Protein AF-A0A382DQ35-F1 (afdb_monomer_lite)

Organism: NCBI:txid408172

Structure (mmCIF, N/CA/C/O backbone):
data_AF-A0A382DQ35-F1
#
_entry.id   AF-A0A382DQ35-F1
#
loop_
_atom_site.group_PDB
_atom_site.id
_atom_site.type_symbol
_atom_site.label_atom_id
_atom_site.label_alt_id
_atom_site.label_comp_id
_atom_site.label_asym_id
_atom_site.label_entity_id
_atom_site.label_seq_id
_atom_site.pdbx_PDB_ins_code
_atom_site.Cartn_x
_atom_site.Cartn_y
_atom_site.Cartn_z
_atom_site.occupancy
_atom_site.B_iso_or_equiv
_atom_site.auth_seq_id
_atom_site.auth_comp_id
_atom_site.auth_asym_id
_atom_site.auth_atom_id
_atom_site.pdbx_PDB_model_num
ATOM 1 N N . THR A 1 1 ? 40.830 -13.821 -27.253 1.00 66.62 1 THR A N 1
ATOM 2 C CA . THR A 1 1 ? 40.750 -12.822 -26.167 1.00 66.62 1 THR A CA 1
ATOM 3 C C . THR A 1 1 ? 40.996 -11.424 -26.699 1.00 66.62 1 THR A C 1
ATOM 5 O O . THR A 1 1 ? 40.207 -10.551 -26.379 1.00 66.62 1 THR A O 1
ATOM 8 N N . ASP A 1 2 ? 41.964 -11.232 -27.597 1.00 74.88 2 ASP A N 1
ATOM 9 C CA . ASP A 1 2 ? 42.319 -9.904 -28.132 1.00 74.88 2 ASP A CA 1
ATOM 10 C C . ASP A 1 2 ? 41.212 -9.267 -28.991 1.00 74.88 2 ASP A C 1
ATOM 12 O O . ASP A 1 2 ? 40.896 -8.098 -28.813 1.00 74.88 2 ASP A O 1
ATOM 16 N N . GLY A 1 3 ? 40.510 -10.057 -29.814 1.00 88.06 3 GLY A N 1
ATOM 17 C CA . GLY A 1 3 ? 39.388 -9.545 -30.616 1.00 88.06 3 GLY A CA 1
ATOM 18 C C . GLY A 1 3 ? 38.162 -9.094 -29.805 1.00 88.06 3 GLY A C 1
ATOM 19 O O . GLY A 1 3 ? 37.380 -8.282 -30.285 1.00 88.06 3 GLY A O 1
ATOM 20 N N . PHE A 1 4 ? 37.982 -9.581 -28.567 1.00 91.50 4 PHE A N 1
ATOM 21 C CA . PHE A 1 4 ? 36.925 -9.061 -27.688 1.00 91.50 4 PHE A CA 1
ATOM 22 C C . PHE A 1 4 ? 37.310 -7.700 -27.107 1.00 91.50 4 PHE A C 1
ATOM 24 O O . PHE A 1 4 ? 36.457 -6.822 -27.046 1.00 91.50 4 PHE A O 1
ATOM 31 N N . LEU A 1 5 ? 38.573 -7.525 -26.701 1.00 94.12 5 LEU A N 1
ATOM 32 C CA . LEU A 1 5 ? 39.075 -6.246 -26.192 1.00 94.12 5 LEU A CA 1
ATOM 33 C C . LEU A 1 5 ? 39.004 -5.167 -27.276 1.00 94.12 5 LEU A C 1
ATOM 35 O O . LEU A 1 5 ? 38.422 -4.116 -27.038 1.00 94.12 5 LEU A O 1
ATOM 39 N N . GLU A 1 6 ? 39.477 -5.476 -28.486 1.00 94.44 6 GLU A N 1
ATOM 40 C CA . GLU A 1 6 ? 39.400 -4.563 -29.632 1.00 94.44 6 GLU A CA 1
ATOM 41 C C . GLU A 1 6 ? 37.950 -4.153 -29.939 1.00 94.44 6 GLU A C 1
ATOM 43 O O . GLU A 1 6 ? 37.663 -2.966 -30.090 1.00 94.44 6 GLU A O 1
ATOM 48 N N . TYR A 1 7 ? 37.007 -5.105 -29.949 1.00 95.56 7 TYR A N 1
ATOM 49 C CA . TYR A 1 7 ? 35.582 -4.801 -30.111 1.00 95.56 7 TYR A CA 1
ATOM 50 C C . TYR A 1 7 ? 35.031 -3.954 -28.956 1.00 95.56 7 TYR A C 1
ATOM 52 O O . TYR A 1 7 ? 34.346 -2.961 -29.194 1.00 95.56 7 TYR A O 1
ATOM 60 N N . ALA A 1 8 ? 35.316 -4.323 -27.705 1.00 93.50 8 ALA A N 1
ATOM 61 C CA . ALA A 1 8 ? 34.806 -3.631 -26.524 1.00 93.50 8 ALA A CA 1
ATOM 62 C C . ALA A 1 8 ? 35.294 -2.177 -26.437 1.00 93.50 8 ALA A C 1
ATOM 64 O O . ALA A 1 8 ? 34.550 -1.329 -25.952 1.00 93.50 8 ALA A O 1
ATOM 65 N N . GLU A 1 9 ? 36.497 -1.883 -26.935 1.00 94.75 9 GLU A N 1
ATOM 66 C CA . GLU A 1 9 ? 37.088 -0.540 -26.964 1.00 94.75 9 GLU A CA 1
ATOM 67 C C . GLU A 1 9 ? 36.676 0.291 -28.195 1.00 94.75 9 GLU A C 1
ATOM 69 O O . GLU A 1 9 ? 36.866 1.507 -28.200 1.00 94.75 9 GLU A O 1
ATOM 74 N N . SER A 1 10 ? 36.074 -0.330 -29.218 1.00 93.75 10 SER A N 1
ATOM 75 C CA . SER A 1 10 ? 35.668 0.327 -30.469 1.00 93.75 10 SER A CA 1
ATOM 76 C C . SER A 1 10 ? 34.159 0.201 -30.738 1.00 93.75 10 SER A C 1
ATOM 78 O O . SER A 1 10 ? 33.344 0.877 -30.101 1.00 93.75 10 SER A O 1
ATOM 80 N N . ASP A 1 11 ? 33.764 -0.663 -31.673 1.00 95.44 11 ASP A N 1
ATOM 81 C CA . ASP A 1 11 ? 32.390 -0.833 -32.149 1.00 95.44 11 ASP A CA 1
ATOM 82 C C . ASP A 1 11 ? 31.426 -1.214 -31.021 1.00 95.44 11 ASP A C 1
ATOM 84 O O . ASP A 1 11 ? 30.292 -0.729 -30.970 1.00 95.44 11 ASP A O 1
ATOM 88 N N . GLY A 1 12 ? 31.885 -2.034 -30.075 1.00 96.50 12 GLY A N 1
ATOM 89 C CA . GLY A 1 12 ? 31.137 -2.427 -28.889 1.00 96.50 12 GLY A CA 1
ATOM 90 C C . GLY A 1 12 ? 30.847 -1.250 -27.961 1.00 96.50 12 GLY A C 1
ATOM 91 O O . GLY A 1 12 ? 29.702 -1.085 -27.532 1.00 96.50 12 GLY A O 1
ATOM 92 N N . ALA A 1 13 ? 31.831 -0.383 -27.701 1.00 95.75 13 ALA A N 1
ATOM 93 C CA . ALA A 1 13 ? 31.631 0.832 -26.906 1.00 95.75 13 ALA A CA 1
ATOM 94 C C . ALA A 1 13 ? 30.660 1.810 -27.587 1.00 95.75 13 ALA A C 1
ATOM 96 O O . ALA A 1 13 ? 29.771 2.367 -26.928 1.00 95.75 13 ALA A O 1
ATOM 97 N N . ALA A 1 14 ? 30.783 1.989 -28.906 1.00 96.31 14 ALA A N 1
ATOM 98 C CA . ALA A 1 14 ? 29.897 2.847 -29.689 1.00 96.31 14 ALA A CA 1
ATOM 99 C C . ALA A 1 14 ? 28.458 2.303 -29.731 1.00 96.31 14 ALA A C 1
ATOM 101 O O . ALA A 1 14 ? 27.493 3.059 -29.589 1.00 96.31 14 ALA A O 1
ATOM 102 N N . LEU A 1 15 ? 28.290 0.986 -29.895 1.00 95.94 15 LEU A N 1
ATOM 103 C CA . LEU A 1 15 ? 26.986 0.330 -29.831 1.00 95.94 15 LEU A CA 1
ATOM 104 C C . LEU A 1 15 ? 26.361 0.466 -28.439 1.00 95.94 15 LEU A C 1
ATOM 106 O O . LEU A 1 15 ? 25.214 0.894 -28.340 1.00 95.94 15 LEU A O 1
ATOM 110 N N . ASN A 1 16 ? 27.111 0.175 -27.373 1.00 94.38 16 ASN A N 1
ATOM 111 C CA . ASN A 1 16 ? 26.622 0.310 -26.002 1.00 94.38 16 ASN A CA 1
ATOM 112 C C . ASN A 1 16 ? 26.185 1.750 -25.695 1.00 94.38 16 ASN A C 1
ATOM 114 O O . ASN A 1 16 ? 25.093 1.962 -25.176 1.00 94.38 16 ASN A O 1
ATOM 118 N N . SER A 1 17 ? 26.986 2.746 -26.083 1.00 93.69 17 SER A N 1
ATOM 119 C CA . SER A 1 17 ? 26.648 4.163 -25.890 1.00 93.69 17 SER A CA 1
ATOM 120 C C . SER A 1 17 ? 25.344 4.540 -26.597 1.00 93.69 17 SER A C 1
ATOM 122 O O . SER A 1 17 ? 24.476 5.170 -25.993 1.00 93.69 17 SER A O 1
ATOM 124 N N . ARG A 1 18 ? 25.157 4.093 -27.848 1.00 94.06 18 ARG A N 1
ATOM 125 C CA . ARG A 1 18 ? 23.908 4.314 -28.595 1.00 94.06 18 ARG A CA 1
ATOM 126 C C . ARG A 1 18 ? 22.708 3.631 -27.942 1.00 94.06 18 ARG A C 1
ATOM 128 O O . ARG A 1 18 ? 21.659 4.254 -27.823 1.00 94.06 18 ARG A O 1
ATOM 135 N N . LEU A 1 19 ? 22.852 2.383 -27.493 1.00 91.50 19 LEU A N 1
ATOM 136 C CA . LEU A 1 19 ? 21.768 1.646 -26.835 1.00 91.50 19 LEU A CA 1
ATOM 137 C C . LEU A 1 19 ? 21.363 2.299 -25.507 1.00 91.50 19 LEU A C 1
ATOM 139 O O . LEU A 1 19 ? 20.173 2.492 -25.258 1.00 91.50 19 LEU A O 1
ATOM 143 N N . GLN A 1 20 ? 22.339 2.709 -24.693 1.00 88.81 20 GLN A N 1
ATOM 144 C CA . GLN A 1 20 ? 22.105 3.429 -23.438 1.00 88.81 20 GLN A CA 1
ATOM 145 C C . GLN A 1 20 ? 21.387 4.760 -23.673 1.00 88.81 20 GLN A C 1
ATOM 147 O O . GLN A 1 20 ? 20.415 5.060 -22.980 1.00 88.81 20 GLN A O 1
ATOM 152 N N . GLN A 1 21 ? 21.831 5.529 -24.673 1.00 87.12 21 GLN A N 1
ATOM 153 C CA . GLN A 1 21 ? 21.197 6.792 -25.039 1.00 87.12 21 GLN A CA 1
ATOM 154 C C . GLN A 1 21 ? 19.761 6.567 -25.526 1.00 87.12 21 GLN A C 1
ATOM 156 O O . GLN A 1 21 ? 18.843 7.174 -24.993 1.00 87.12 21 GLN A O 1
ATOM 161 N N . SER A 1 22 ? 19.542 5.615 -26.440 1.00 87.06 22 SER A N 1
ATOM 162 C CA . SER A 1 22 ? 18.199 5.303 -26.950 1.00 87.06 22 SER A CA 1
ATOM 163 C C . SER A 1 22 ? 17.230 4.828 -25.860 1.00 87.06 22 SER A C 1
ATOM 165 O O . SER A 1 22 ? 16.067 5.217 -25.859 1.00 87.06 22 SER A O 1
ATOM 167 N N . SER A 1 23 ? 17.711 4.042 -24.889 1.00 85.38 23 SER A N 1
ATOM 168 C CA . SER A 1 23 ? 16.902 3.591 -23.748 1.00 85.38 23 SER A CA 1
ATOM 169 C C . SER A 1 23 ? 16.491 4.769 -22.869 1.00 85.38 23 SER A C 1
ATOM 171 O O . SER A 1 23 ? 15.346 4.870 -22.432 1.00 85.38 23 SER A O 1
ATOM 173 N N . PHE A 1 24 ? 17.429 5.682 -22.626 1.00 82.56 24 PHE A N 1
ATOM 174 C CA . PHE A 1 24 ? 17.178 6.880 -21.844 1.00 82.56 24 PHE A CA 1
ATOM 175 C C . PHE A 1 24 ? 16.227 7.852 -22.556 1.00 82.56 24 PHE A C 1
ATOM 177 O O . PHE A 1 24 ? 15.330 8.402 -21.919 1.00 82.56 24 PHE A O 1
ATOM 184 N N . ASP A 1 25 ? 16.371 8.015 -23.871 1.00 81.19 25 ASP A N 1
ATOM 185 C CA . ASP A 1 25 ? 15.481 8.837 -24.695 1.00 81.19 25 ASP A CA 1
ATOM 186 C C . ASP A 1 25 ? 14.065 8.247 -24.771 1.00 81.19 25 ASP A C 1
ATOM 188 O O . ASP A 1 25 ? 13.095 8.996 -24.786 1.00 81.19 25 ASP A O 1
ATOM 192 N N . ALA A 1 26 ? 13.930 6.918 -24.689 1.00 79.75 26 ALA A N 1
ATOM 193 C CA . ALA A 1 26 ? 12.651 6.221 -24.508 1.00 79.75 26 ALA A CA 1
ATOM 194 C C . ALA A 1 26 ? 12.088 6.316 -23.068 1.00 79.75 26 ALA A C 1
ATOM 196 O O . ALA A 1 26 ? 11.072 5.700 -22.730 1.00 79.75 26 ALA A O 1
ATOM 197 N N . GLY A 1 27 ? 12.757 7.052 -22.178 1.00 80.50 27 GLY A N 1
ATOM 198 C CA . GLY A 1 27 ? 12.350 7.243 -20.790 1.00 80.50 27 GLY A CA 1
ATOM 199 C C . GLY A 1 27 ? 12.435 5.979 -19.934 1.00 80.50 27 GLY A C 1
ATOM 200 O O . GLY A 1 27 ? 11.655 5.821 -18.988 1.00 80.50 27 GLY A O 1
ATOM 201 N N . ILE A 1 28 ? 13.348 5.061 -20.262 1.00 85.56 28 ILE A N 1
ATOM 202 C CA . ILE A 1 28 ? 13.681 3.907 -19.423 1.00 85.56 28 ILE A CA 1
ATOM 203 C C . ILE A 1 28 ? 14.628 4.380 -18.318 1.00 85.56 28 ILE A C 1
ATOM 205 O O . ILE A 1 28 ? 15.757 4.797 -18.579 1.00 85.56 28 ILE A O 1
ATOM 209 N N . TYR A 1 29 ? 14.172 4.298 -17.069 1.00 83.62 29 TYR A N 1
ATOM 210 C CA . TYR A 1 29 ? 14.944 4.722 -15.896 1.00 83.62 29 TYR A CA 1
ATOM 211 C C . TYR A 1 29 ? 15.325 3.556 -14.971 1.00 83.62 29 TYR A C 1
ATOM 213 O O . TYR A 1 29 ? 16.057 3.743 -14.006 1.00 83.62 29 TYR A O 1
ATOM 221 N N . GLY A 1 30 ? 14.867 2.338 -15.243 1.00 86.75 30 GLY A N 1
ATOM 222 C CA . GLY A 1 30 ? 15.195 1.186 -14.415 1.00 86.75 30 GLY A CA 1
ATOM 223 C C . GLY A 1 30 ? 14.958 -0.133 -15.132 1.00 86.75 30 GLY A C 1
ATOM 224 O O . GLY A 1 30 ? 14.384 -0.170 -16.219 1.00 86.75 30 GLY A O 1
ATOM 225 N N . VAL A 1 31 ? 15.420 -1.224 -14.525 1.00 89.69 31 VAL A N 1
ATOM 226 C CA . VAL A 1 31 ? 15.248 -2.581 -15.051 1.00 89.69 31 VAL A CA 1
ATOM 227 C C . VAL A 1 31 ? 14.612 -3.516 -14.007 1.00 89.69 31 VAL A C 1
ATOM 229 O O . VAL A 1 31 ? 14.888 -3.350 -12.818 1.00 89.69 31 VAL A O 1
ATOM 232 N N . PRO A 1 32 ? 13.804 -4.507 -14.436 1.00 93.56 32 PRO A N 1
ATOM 233 C CA . PRO A 1 32 ? 13.316 -4.675 -15.807 1.00 93.56 32 PRO A CA 1
ATOM 234 C C . PRO A 1 32 ? 12.288 -3.590 -16.172 1.00 93.56 32 PRO A C 1
ATOM 236 O O . PRO A 1 32 ? 11.469 -3.203 -15.342 1.00 93.56 32 PRO A O 1
ATOM 239 N N . THR A 1 33 ? 12.334 -3.114 -17.418 1.00 91.50 33 THR A N 1
ATOM 240 C CA . THR A 1 33 ? 11.265 -2.305 -18.020 1.00 91.50 33 THR A CA 1
ATOM 241 C C . THR A 1 33 ? 10.733 -3.047 -19.237 1.00 91.50 33 THR A C 1
ATOM 243 O O . THR A 1 33 ? 11.511 -3.469 -20.092 1.00 91.50 33 THR A O 1
ATOM 246 N N . TYR A 1 34 ? 9.418 -3.204 -19.311 1.00 90.81 34 TYR A N 1
ATOM 247 C CA . TYR A 1 34 ? 8.704 -3.804 -20.428 1.00 90.81 34 TYR A CA 1
ATOM 248 C C . TYR A 1 34 ? 8.041 -2.697 -21.238 1.00 90.81 34 TYR A C 1
ATOM 250 O O . TYR A 1 34 ? 7.409 -1.811 -20.668 1.00 90.81 34 TYR A O 1
ATOM 258 N N . ILE A 1 35 ? 8.186 -2.753 -22.557 1.00 85.88 35 ILE A N 1
ATOM 259 C CA . ILE A 1 35 ? 7.535 -1.839 -23.496 1.00 85.88 35 ILE A CA 1
ATOM 260 C C . ILE A 1 35 ? 6.624 -2.698 -24.361 1.00 85.88 35 ILE A C 1
ATOM 262 O O . ILE A 1 35 ? 7.116 -3.569 -25.082 1.00 85.88 35 ILE A O 1
ATOM 266 N N . LEU A 1 36 ? 5.308 -2.504 -24.253 1.00 82.44 36 LEU A N 1
ATOM 267 C CA . LEU A 1 36 ? 4.360 -3.224 -25.100 1.00 82.44 36 LEU A CA 1
ATOM 268 C C . LEU A 1 36 ? 4.131 -2.477 -26.422 1.00 82.44 36 LEU A C 1
ATOM 270 O O . LEU A 1 36 ? 4.061 -1.246 -26.428 1.00 82.44 36 LEU A O 1
ATOM 274 N N . PRO A 1 37 ? 4.021 -3.202 -27.549 1.00 67.31 37 PRO A N 1
ATOM 275 C CA . PRO A 1 37 ? 3.724 -2.602 -28.842 1.00 67.31 37 PRO A CA 1
ATOM 276 C C . PRO A 1 37 ? 2.241 -2.198 -28.923 1.00 67.31 37 PRO A C 1
ATOM 278 O O . PRO A 1 37 ? 1.364 -3.047 -28.786 1.00 67.31 37 PRO A O 1
ATOM 281 N N . GLY A 1 38 ? 1.967 -0.915 -29.178 1.00 63.03 38 GLY A N 1
ATOM 282 C CA . GLY A 1 38 ? 0.617 -0.357 -29.344 1.00 63.03 38 GLY A CA 1
ATOM 283 C C . GLY A 1 38 ? 0.456 1.006 -28.661 1.00 63.03 38 GLY A C 1
ATOM 284 O O . GLY A 1 38 ? 1.046 1.246 -27.609 1.00 63.03 38 GLY A O 1
ATOM 285 N N . GLU A 1 39 ? -0.321 1.908 -29.264 1.00 55.34 39 GLU A N 1
ATOM 286 C CA . GLU A 1 39 ? -0.670 3.204 -28.665 1.00 55.34 39 GLU A CA 1
ATOM 287 C C . GLU A 1 39 ? -1.730 2.982 -27.572 1.00 55.34 39 GLU A C 1
ATOM 289 O O . GLU A 1 39 ? -2.800 2.433 -27.843 1.00 55.34 39 GLU A O 1
ATOM 294 N N . SER A 1 40 ? -1.438 3.368 -26.326 1.00 55.09 40 SER A N 1
ATOM 295 C CA . SER A 1 40 ? -2.462 3.443 -25.279 1.00 55.09 40 SER A CA 1
ATOM 296 C C . SER A 1 40 ? -3.222 4.762 -25.408 1.00 55.09 40 SER A C 1
ATOM 298 O O . SER A 1 40 ? -2.608 5.810 -25.590 1.00 55.09 40 SER A O 1
ATOM 300 N N . GLU A 1 41 ? -4.549 4.741 -25.250 1.00 50.50 41 GLU A N 1
ATOM 301 C CA . GLU A 1 41 ? -5.375 5.961 -25.240 1.00 50.50 41 GLU A CA 1
ATOM 302 C C . GLU A 1 41 ? -4.996 6.922 -24.095 1.00 50.50 41 GLU A C 1
ATOM 304 O O . GLU A 1 41 ? -5.209 8.127 -24.204 1.00 50.50 41 GLU A O 1
ATOM 309 N N . THR A 1 42 ? -4.398 6.411 -23.010 1.00 49.25 42 THR A N 1
ATOM 310 C CA . THR A 1 42 ? -3.956 7.206 -21.849 1.00 49.25 42 THR A CA 1
ATOM 311 C C . THR A 1 42 ? -2.448 7.468 -21.821 1.00 49.25 42 THR A C 1
ATOM 313 O O . THR A 1 42 ? -1.983 8.245 -20.993 1.00 49.25 42 THR A O 1
ATOM 316 N N . ASP A 1 43 ? -1.681 6.790 -22.678 1.00 53.38 43 ASP A N 1
ATOM 317 C CA . ASP A 1 43 ? -0.231 6.951 -22.833 1.00 53.38 43 ASP A CA 1
ATOM 318 C C . ASP A 1 43 ? 0.157 6.619 -24.290 1.00 53.38 43 ASP A C 1
ATOM 320 O O . ASP A 1 43 ? 0.561 5.492 -24.606 1.00 53.38 43 ASP A O 1
ATOM 324 N N . PRO A 1 44 ? -0.028 7.569 -25.223 1.00 50.56 44 PRO A N 1
ATOM 325 C CA . PRO A 1 44 ? 0.138 7.321 -26.654 1.00 50.56 44 PRO A CA 1
ATOM 326 C C . PRO A 1 44 ? 1.581 6.982 -27.065 1.00 50.56 44 PRO A C 1
ATOM 328 O O . PRO A 1 44 ? 1.818 6.656 -28.224 1.00 50.56 44 PRO A O 1
ATOM 331 N N . GLN A 1 45 ? 2.552 7.002 -26.142 1.00 51.59 45 GLN A N 1
ATOM 332 C CA . GLN A 1 45 ? 3.938 6.601 -26.391 1.00 51.59 45 GLN A CA 1
ATOM 333 C C . GLN A 1 45 ? 4.338 5.351 -25.591 1.00 51.59 45 GLN A C 1
ATOM 335 O O . GLN A 1 45 ? 5.413 5.321 -24.997 1.00 51.59 45 GLN A O 1
ATOM 340 N N . HIS A 1 46 ? 3.554 4.277 -25.729 1.00 57.75 46 HIS A N 1
ATOM 341 C CA . HIS A 1 46 ? 3.844 2.888 -25.329 1.00 57.75 46 HIS A CA 1
ATOM 342 C C . HIS A 1 46 ? 3.428 2.526 -23.890 1.00 57.75 46 HIS A C 1
ATOM 344 O O . HIS A 1 46 ? 3.804 3.189 -22.927 1.00 57.75 46 HIS A O 1
ATOM 350 N N . GLU A 1 47 ? 2.718 1.402 -23.714 1.00 73.75 47 GLU A N 1
ATOM 351 C CA . GLU A 1 47 ? 2.398 0.851 -22.386 1.00 73.75 47 GLU A CA 1
ATOM 352 C C . GLU A 1 47 ? 3.692 0.336 -21.713 1.00 73.75 47 GLU A C 1
ATOM 354 O O . GLU A 1 47 ? 4.065 -0.838 -21.807 1.00 73.75 47 GLU A O 1
ATOM 359 N N . LYS A 1 48 ? 4.425 1.258 -21.081 1.00 84.81 48 LYS A N 1
ATOM 360 C CA . LYS A 1 48 ? 5.670 1.011 -20.350 1.00 84.81 48 LYS A CA 1
ATOM 361 C C . LYS A 1 48 ? 5.368 0.521 -18.937 1.00 84.81 48 LYS A C 1
ATOM 363 O O . LYS A 1 48 ? 4.604 1.154 -18.208 1.00 84.81 48 LYS A O 1
ATOM 368 N N . PHE A 1 49 ? 6.032 -0.548 -18.515 1.00 91.69 49 PHE A N 1
ATOM 369 C CA . PHE A 1 49 ? 5.928 -1.117 -17.171 1.00 91.69 49 PHE A CA 1
ATOM 370 C C . PHE A 1 49 ? 7.313 -1.303 -16.567 1.00 91.69 49 PHE A C 1
ATOM 372 O O . PHE A 1 49 ? 8.145 -1.998 -17.142 1.00 91.69 49 PHE A O 1
ATOM 379 N N . PHE A 1 50 ? 7.560 -0.711 -15.408 1.00 93.12 50 PHE A N 1
ATOM 380 C CA . PHE A 1 50 ? 8.801 -0.845 -14.659 1.00 93.12 50 PHE A CA 1
ATOM 381 C C . PHE A 1 50 ? 8.595 -1.788 -13.475 1.00 93.12 50 PHE A C 1
ATOM 383 O O . PHE A 1 50 ? 7.822 -1.477 -12.581 1.00 93.12 50 PHE A O 1
ATOM 390 N N . GLY A 1 51 ? 9.318 -2.907 -13.457 1.00 93.94 51 GLY A N 1
ATOM 391 C CA . GLY A 1 51 ? 9.214 -3.912 -12.403 1.00 93.94 51 GLY A CA 1
ATOM 392 C C . GLY A 1 51 ? 8.434 -5.161 -12.822 1.00 93.94 51 GLY A C 1
ATOM 393 O O . GLY A 1 51 ? 7.586 -5.150 -13.718 1.00 93.94 51 GLY A O 1
ATOM 394 N N . ARG A 1 52 ? 8.772 -6.287 -12.190 1.00 95.44 52 ARG A N 1
ATOM 395 C CA . ARG A 1 52 ? 8.209 -7.616 -12.498 1.00 95.44 52 ARG A CA 1
ATOM 396 C C . ARG A 1 52 ? 6.805 -7.820 -11.907 1.00 95.44 52 ARG A C 1
ATOM 398 O O . ARG A 1 52 ? 6.090 -8.719 -12.330 1.00 95.44 52 ARG A O 1
ATOM 405 N N . GLU A 1 53 ? 6.401 -6.992 -10.951 1.00 95.94 53 GLU A N 1
ATOM 406 C CA . GLU A 1 53 ? 5.075 -6.962 -10.323 1.00 95.94 53 GLU A CA 1
ATOM 407 C C . GLU A 1 53 ? 3.947 -6.661 -11.318 1.00 95.94 53 GLU A C 1
ATOM 409 O O . GLU A 1 53 ? 2.791 -6.990 -11.063 1.00 95.94 53 GLU A O 1
ATOM 414 N N . HIS A 1 54 ? 4.277 -6.082 -12.474 1.00 95.94 54 HIS A N 1
ATOM 415 C CA . HIS A 1 54 ? 3.323 -5.774 -13.536 1.00 95.94 54 HIS A CA 1
ATOM 416 C C . HIS A 1 54 ? 3.099 -6.924 -14.523 1.00 95.94 54 HIS A C 1
ATOM 418 O O . HIS A 1 54 ? 2.219 -6.828 -15.380 1.00 95.94 54 HIS A O 1
ATOM 424 N N . LEU A 1 55 ? 3.856 -8.024 -14.422 1.00 95.75 55 LEU A N 1
ATOM 425 C CA . LEU A 1 55 ? 3.719 -9.176 -15.318 1.00 95.75 55 LEU A CA 1
ATOM 426 C C . LEU A 1 55 ? 2.284 -9.732 -15.426 1.00 95.75 55 LEU A C 1
ATOM 428 O O . LEU A 1 55 ? 1.903 -10.092 -16.543 1.00 95.75 55 LEU A O 1
ATOM 432 N N . PRO A 1 56 ? 1.446 -9.758 -14.364 1.00 95.38 56 PRO A N 1
ATOM 433 C CA . PRO A 1 56 ? 0.030 -10.101 -14.502 1.00 95.38 56 PRO A CA 1
ATOM 434 C C . PRO A 1 56 ? -0.705 -9.192 -15.495 1.00 95.38 56 PRO A C 1
ATOM 436 O O . PRO A 1 56 ? -1.360 -9.682 -16.418 1.00 95.38 56 PRO A O 1
ATOM 439 N N . ARG A 1 57 ? -0.560 -7.866 -15.349 1.00 93.69 57 ARG A N 1
ATOM 440 C CA . ARG A 1 57 ? -1.206 -6.867 -16.216 1.00 93.69 57 ARG A CA 1
ATOM 441 C C . ARG A 1 57 ? -0.679 -6.954 -17.641 1.00 93.69 57 ARG A C 1
ATOM 443 O O . ARG A 1 57 ? -1.478 -6.961 -18.571 1.00 93.69 57 ARG A O 1
ATOM 450 N N . ILE A 1 58 ? 0.632 -7.111 -17.806 1.00 93.31 58 ILE A N 1
ATOM 451 C CA . ILE A 1 58 ? 1.267 -7.333 -19.109 1.00 93.31 58 ILE A CA 1
ATOM 452 C C . ILE A 1 58 ? 0.698 -8.588 -19.786 1.00 93.31 58 ILE A C 1
ATOM 454 O O . ILE A 1 58 ? 0.310 -8.539 -20.950 1.00 93.31 58 ILE A O 1
ATOM 458 N N . SER A 1 59 ? 0.590 -9.710 -19.064 1.00 93.06 59 SER A N 1
ATOM 459 C CA . SER A 1 59 ? 0.020 -10.948 -19.610 1.00 93.06 59 SER A CA 1
ATOM 460 C C . SER A 1 59 ? -1.436 -10.762 -20.045 1.00 93.06 59 SER A C 1
ATOM 462 O O . SER A 1 59 ? -1.820 -11.231 -21.115 1.00 93.06 59 SER A O 1
ATOM 464 N N . TRP A 1 60 ? -2.240 -10.058 -19.245 1.00 92.81 60 TRP A N 1
ATOM 465 C CA . TRP A 1 60 ? -3.633 -9.740 -19.569 1.00 92.81 60 TRP A CA 1
ATOM 466 C C . TRP A 1 60 ? -3.757 -8.857 -20.821 1.00 92.81 60 TRP A C 1
ATOM 468 O O . TRP A 1 60 ? -4.577 -9.153 -21.693 1.00 92.81 60 TRP A O 1
ATOM 478 N N . LEU A 1 61 ? -2.904 -7.835 -20.962 1.00 90.56 61 LEU A N 1
ATOM 479 C CA . LEU A 1 61 ? -2.842 -6.973 -22.149 1.00 90.56 61 LEU A CA 1
ATOM 480 C C . LEU A 1 61 ? -2.502 -7.780 -23.407 1.00 90.56 61 LEU A C 1
ATOM 482 O O . LEU A 1 61 ? -3.240 -7.735 -24.390 1.00 90.56 61 LEU A O 1
ATOM 486 N N . LEU A 1 62 ? -1.453 -8.605 -23.342 1.00 90.00 62 LEU A N 1
ATOM 487 C CA . LEU A 1 62 ? -1.009 -9.449 -24.457 1.00 90.00 62 LEU A CA 1
ATOM 488 C C . LEU A 1 62 ? -2.031 -10.526 -24.858 1.00 90.00 62 LEU A C 1
ATOM 490 O O . LEU A 1 62 ? -2.037 -10.974 -26.001 1.00 90.00 62 LEU A O 1
ATOM 494 N N . LYS A 1 63 ? -2.915 -10.935 -23.941 1.00 90.81 63 LYS A N 1
ATOM 495 C CA . LYS A 1 63 ? -4.019 -11.877 -24.206 1.00 90.81 63 LYS A CA 1
ATOM 496 C C . LYS A 1 63 ? -5.288 -11.201 -24.743 1.00 90.81 63 LYS A C 1
ATOM 498 O O . LYS A 1 63 ? -6.319 -11.859 -24.870 1.00 90.81 63 LYS A O 1
ATOM 503 N N . GLY A 1 64 ? -5.238 -9.905 -25.053 1.00 88.19 64 GLY A N 1
ATOM 504 C CA . GLY A 1 64 ? -6.379 -9.169 -25.596 1.00 88.19 64 GLY A CA 1
ATOM 505 C C . GLY A 1 64 ? -7.400 -8.749 -24.540 1.00 88.19 64 GLY A C 1
ATOM 506 O O . GLY A 1 64 ? -8.584 -8.654 -24.852 1.00 88.19 64 GLY A O 1
ATOM 507 N N . ARG A 1 65 ? -6.955 -8.497 -23.301 1.00 89.56 65 ARG A N 1
ATOM 508 C CA . ARG A 1 65 ? -7.766 -7.882 -22.235 1.00 89.56 65 ARG A CA 1
ATOM 509 C C . ARG A 1 65 ? -9.000 -8.703 -21.821 1.00 89.56 65 ARG A C 1
ATOM 511 O O . ARG A 1 65 ? -10.062 -8.158 -21.531 1.00 89.56 65 ARG A O 1
ATOM 518 N N . GLN A 1 66 ? -8.872 -10.029 -21.796 1.00 89.38 66 GLN A N 1
ATOM 519 C CA . GLN A 1 66 ? -9.969 -10.929 -21.424 1.00 89.38 66 GLN A CA 1
ATOM 520 C C . GLN A 1 66 ? -10.192 -10.951 -19.905 1.00 89.38 66 GLN A C 1
ATOM 522 O O . GLN A 1 66 ? -9.282 -11.280 -19.146 1.00 89.38 66 GLN A O 1
ATOM 527 N N . GLY A 1 67 ? -11.420 -10.655 -19.469 1.00 91.81 67 GLY A N 1
ATOM 528 C CA . GLY A 1 67 ? -11.801 -10.657 -18.052 1.00 91.81 67 GLY A CA 1
ATOM 529 C C . GLY A 1 67 ? -11.347 -9.405 -17.283 1.00 91.81 67 GLY A C 1
ATOM 530 O O . GLY A 1 67 ? -10.859 -8.452 -17.896 1.00 91.81 67 GLY A O 1
ATOM 531 N N . PRO A 1 68 ? -11.524 -9.385 -15.946 1.00 91.38 68 PRO A N 1
ATOM 532 C CA . PRO A 1 68 ? -11.112 -8.258 -15.115 1.00 91.38 68 PRO A CA 1
ATOM 533 C C . PRO A 1 68 ? -9.598 -8.061 -15.198 1.00 91.38 68 PRO A C 1
ATOM 535 O O . PRO A 1 68 ? -8.829 -9.024 -15.232 1.00 91.38 68 PRO A O 1
ATOM 538 N N . ALA A 1 69 ? -9.170 -6.804 -15.237 1.00 91.31 69 ALA A N 1
ATOM 539 C CA . ALA A 1 69 ? -7.756 -6.505 -15.331 1.00 91.31 69 ALA A CA 1
ATOM 540 C C . ALA A 1 69 ? -7.057 -6.776 -13.986 1.00 91.31 69 ALA A C 1
ATOM 542 O O . ALA A 1 69 ? -7.574 -6.367 -12.946 1.00 91.31 69 ALA A O 1
ATOM 543 N N . PRO A 1 70 ? -5.900 -7.456 -13.981 1.00 93.50 70 PRO A N 1
ATOM 544 C CA . PRO A 1 70 ? -5.239 -7.845 -12.744 1.00 93.50 70 PRO A CA 1
ATOM 545 C C . PRO A 1 70 ? -4.493 -6.674 -12.097 1.00 93.50 70 PRO A C 1
ATOM 547 O O . PRO A 1 70 ? -3.994 -5.767 -12.780 1.00 93.50 70 PRO A O 1
ATOM 550 N N . ASP A 1 71 ? -4.380 -6.745 -10.775 1.00 94.06 71 ASP A N 1
ATOM 551 C CA . ASP A 1 71 ? -3.563 -5.837 -9.972 1.00 94.06 71 ASP A CA 1
ATOM 552 C C . ASP A 1 71 ? -2.062 -6.206 -10.036 1.00 94.06 71 ASP A C 1
ATOM 554 O O . ASP A 1 71 ? -1.668 -7.185 -10.685 1.00 94.06 71 ASP A O 1
ATOM 558 N N . VAL A 1 72 ? -1.204 -5.403 -9.404 1.00 95.50 72 VAL A N 1
ATOM 559 C CA . VAL A 1 72 ? 0.220 -5.703 -9.220 1.00 95.50 72 VAL A CA 1
ATOM 560 C C . VAL A 1 72 ? 0.406 -6.908 -8.302 1.00 95.50 72 VAL A C 1
ATOM 562 O O . VAL A 1 72 ? -0.153 -6.980 -7.210 1.00 95.50 72 VAL A O 1
ATOM 565 N N . ALA A 1 73 ? 1.228 -7.864 -8.725 1.00 96.69 73 ALA A N 1
ATOM 566 C CA . ALA A 1 73 ? 1.513 -9.055 -7.936 1.00 96.69 73 ALA A CA 1
ATOM 567 C C . ALA A 1 73 ? 2.816 -9.722 -8.373 1.00 96.69 73 ALA A C 1
ATOM 569 O O . ALA A 1 73 ? 3.091 -9.888 -9.564 1.00 96.69 73 ALA A O 1
ATOM 570 N N . TYR A 1 74 ? 3.588 -10.201 -7.401 1.00 95.31 74 TYR A N 1
ATOM 571 C CA . TYR A 1 74 ? 4.631 -11.187 -7.647 1.00 95.31 74 TYR A CA 1
ATOM 572 C C . TYR A 1 74 ? 4.011 -12.582 -7.676 1.00 95.31 74 TYR A C 1
ATOM 574 O O . TYR A 1 74 ? 3.874 -13.232 -6.643 1.00 95.31 74 TYR A O 1
ATOM 582 N N . LEU A 1 75 ? 3.622 -13.035 -8.872 1.00 89.88 75 LEU A N 1
ATOM 583 C CA . LEU A 1 75 ? 3.094 -14.387 -9.056 1.00 89.88 75 LEU A CA 1
ATOM 584 C C . LEU A 1 75 ? 4.117 -15.424 -8.588 1.00 89.88 75 LEU A C 1
ATOM 586 O O . LEU A 1 75 ? 5.285 -15.385 -8.982 1.00 89.88 75 LEU A O 1
ATOM 590 N N . LEU A 1 76 ? 3.653 -16.355 -7.761 1.00 89.06 76 LEU A N 1
ATOM 591 C CA . LEU A 1 76 ? 4.432 -17.516 -7.361 1.00 89.06 76 LEU A CA 1
ATOM 592 C C . LEU A 1 76 ? 4.375 -18.579 -8.460 1.00 89.06 76 LEU A C 1
ATOM 594 O O . LEU A 1 76 ? 3.362 -18.726 -9.147 1.00 89.06 76 LEU A O 1
ATOM 598 N N . ASN A 1 77 ? 5.467 -19.327 -8.622 1.00 85.56 77 ASN A N 1
ATOM 599 C CA . ASN A 1 77 ? 5.454 -20.526 -9.455 1.00 85.56 77 ASN A CA 1
ATOM 600 C C . ASN A 1 77 ? 4.528 -21.567 -8.782 1.00 85.56 77 ASN A C 1
ATOM 602 O O . ASN A 1 77 ? 4.653 -21.766 -7.574 1.00 85.56 77 ASN A O 1
ATOM 606 N N . PRO A 1 78 ? 3.616 -22.233 -9.516 1.00 78.56 78 PRO A N 1
ATOM 607 C CA . PRO A 1 78 ? 2.823 -23.344 -8.983 1.00 78.56 78 PRO A CA 1
ATOM 608 C C . PRO A 1 78 ? 3.639 -24.456 -8.304 1.00 78.56 78 PRO A C 1
ATOM 610 O O . PRO A 1 78 ? 3.100 -25.175 -7.473 1.00 78.56 78 PRO A O 1
ATOM 613 N N . GLU A 1 79 ? 4.920 -24.598 -8.653 1.00 80.75 79 GLU A N 1
ATOM 614 C CA . GLU A 1 79 ? 5.857 -25.565 -8.061 1.00 80.75 79 GLU A CA 1
ATOM 615 C C . GLU A 1 79 ? 6.571 -25.050 -6.795 1.00 80.75 79 GLU A C 1
ATOM 617 O O . GLU A 1 79 ? 7.456 -25.731 -6.285 1.00 80.75 79 GLU A O 1
ATOM 622 N N . VAL A 1 80 ? 6.250 -23.849 -6.292 1.00 84.00 80 VAL A N 1
ATOM 623 C CA . VAL A 1 80 ? 6.814 -23.355 -5.024 1.00 84.00 80 VAL A CA 1
ATOM 624 C C . VAL A 1 80 ? 6.387 -24.283 -3.886 1.00 84.00 80 VAL A C 1
ATOM 626 O O . VAL A 1 80 ? 5.198 -24.420 -3.606 1.00 84.00 80 VAL A O 1
ATOM 629 N N . ASP A 1 81 ? 7.372 -24.885 -3.225 1.00 86.94 81 ASP A N 1
ATOM 630 C CA . ASP A 1 81 ? 7.199 -25.780 -2.086 1.00 86.94 81 ASP A CA 1
ATOM 631 C C . ASP A 1 81 ? 7.660 -25.135 -0.766 1.00 86.94 81 ASP A C 1
ATOM 633 O O . ASP A 1 81 ? 8.237 -24.041 -0.733 1.00 86.94 81 ASP A O 1
ATOM 637 N N . ASP A 1 82 ? 7.413 -25.830 0.345 1.00 84.75 82 ASP A N 1
ATOM 638 C CA . ASP A 1 82 ? 7.795 -25.380 1.686 1.00 84.75 82 ASP A CA 1
ATOM 639 C C . ASP A 1 82 ? 9.312 -25.150 1.814 1.00 84.75 82 ASP A C 1
ATOM 641 O O . ASP A 1 82 ? 9.749 -24.289 2.583 1.00 84.75 82 ASP A O 1
ATOM 645 N N . GLU A 1 83 ? 10.136 -25.883 1.056 1.00 86.31 83 GLU A N 1
ATOM 646 C CA . GLU A 1 83 ? 11.589 -25.702 1.050 1.00 86.31 83 GLU A CA 1
ATOM 647 C C . GLU A 1 83 ? 11.971 -24.360 0.407 1.00 86.31 83 GLU A C 1
ATOM 649 O O . GLU A 1 83 ? 12.768 -23.604 0.972 1.00 86.31 83 GLU A O 1
ATOM 654 N N . ALA A 1 84 ? 11.386 -24.031 -0.746 1.00 86.12 84 ALA A N 1
ATOM 655 C CA . ALA A 1 84 ? 11.578 -22.756 -1.425 1.00 86.12 84 ALA A CA 1
ATOM 656 C C . ALA A 1 84 ? 11.053 -21.579 -0.590 1.00 86.12 84 ALA A C 1
ATOM 658 O O . ALA A 1 84 ? 11.745 -20.565 -0.463 1.00 86.12 84 ALA A O 1
ATOM 659 N N . LEU A 1 85 ? 9.879 -21.724 0.032 1.00 86.81 85 LEU A N 1
ATOM 660 C CA . LEU A 1 85 ? 9.323 -20.716 0.940 1.00 86.81 85 LEU A CA 1
ATOM 661 C C . LEU A 1 85 ? 10.229 -20.499 2.156 1.00 86.81 85 LEU A C 1
ATOM 663 O O . LEU A 1 85 ? 10.541 -19.354 2.481 1.00 86.81 85 LEU A O 1
ATOM 667 N N . THR A 1 86 ? 10.734 -21.575 2.768 1.00 84.31 86 THR A N 1
ATOM 668 C CA . 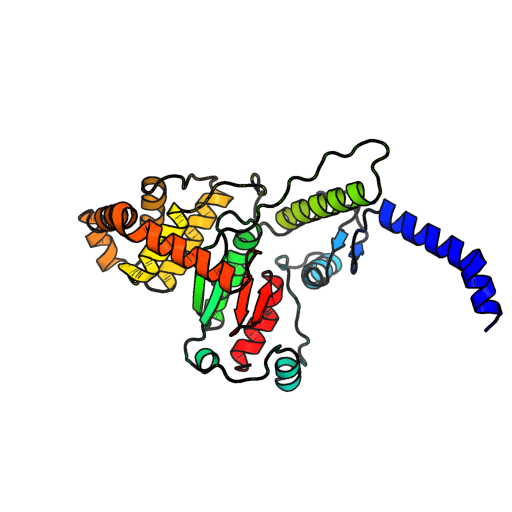THR A 1 86 ? 11.663 -21.488 3.908 1.00 84.31 86 THR A CA 1
ATOM 669 C C . THR A 1 86 ? 12.960 -20.781 3.521 1.00 84.31 86 THR A C 1
ATOM 671 O O . THR A 1 86 ? 13.466 -19.971 4.291 1.00 84.31 86 THR A O 1
ATOM 674 N N . LYS A 1 87 ? 13.500 -21.041 2.323 1.00 83.50 87 LYS A N 1
ATOM 675 C CA . LYS A 1 87 ? 14.702 -20.348 1.819 1.00 83.50 87 LYS A CA 1
ATOM 676 C C . LYS A 1 87 ? 14.472 -18.862 1.552 1.00 83.50 87 LYS A C 1
ATOM 678 O O . LYS A 1 87 ? 15.427 -18.095 1.588 1.00 83.50 87 LYS A O 1
ATOM 683 N N . SER A 1 88 ? 13.237 -18.472 1.234 1.00 81.25 88 SER A N 1
ATOM 684 C CA . SER A 1 88 ? 12.875 -17.073 0.987 1.00 81.25 88 SER A CA 1
ATOM 685 C C . SER A 1 88 ? 12.689 -16.253 2.266 1.00 81.25 88 SER A C 1
ATOM 687 O O . SER A 1 88 ? 12.625 -15.031 2.181 1.00 81.25 88 SER A O 1
ATOM 689 N N . ALA A 1 89 ? 12.608 -16.908 3.428 1.00 81.44 89 ALA A N 1
ATOM 690 C CA . ALA A 1 89 ? 12.500 -16.250 4.720 1.00 81.44 89 ALA A CA 1
ATOM 691 C C . ALA A 1 89 ? 13.845 -15.666 5.157 1.00 81.44 89 ALA A C 1
ATOM 693 O O . ALA A 1 89 ? 14.846 -16.385 5.190 1.00 81.44 89 ALA A O 1
ATOM 694 N N . ALA A 1 90 ? 13.859 -14.381 5.530 1.00 73.56 90 ALA A N 1
ATOM 695 C CA . ALA A 1 90 ? 15.052 -13.753 6.099 1.00 73.56 90 ALA A CA 1
ATOM 696 C C . ALA A 1 90 ? 15.481 -14.446 7.405 1.00 73.56 90 ALA A C 1
ATOM 698 O O . ALA A 1 90 ? 16.673 -14.650 7.626 1.00 73.56 90 ALA A O 1
ATOM 699 N N . ASP A 1 91 ? 14.503 -14.881 8.204 1.00 64.69 91 ASP A N 1
ATOM 700 C CA . ASP A 1 91 ? 14.699 -15.735 9.372 1.00 64.69 91 ASP A CA 1
ATOM 701 C C . ASP A 1 91 ? 13.903 -17.041 9.211 1.00 64.69 91 ASP A C 1
ATOM 703 O O . ASP A 1 91 ? 12.685 -17.066 9.428 1.00 64.69 91 ASP A O 1
ATOM 707 N N . PRO A 1 92 ? 14.550 -18.163 8.839 1.00 52.75 92 PRO A N 1
ATOM 708 C CA . PRO A 1 92 ? 13.892 -19.457 8.840 1.00 52.75 92 PRO A CA 1
ATOM 709 C C . PRO A 1 92 ? 13.652 -19.914 10.293 1.00 52.75 92 PRO A C 1
ATOM 711 O O . PRO A 1 92 ? 14.467 -20.631 10.872 1.00 52.75 92 PRO A O 1
ATOM 714 N N . ARG A 1 93 ? 12.454 -19.583 10.808 1.00 55.94 93 ARG A N 1
ATOM 715 C CA . ARG A 1 93 ? 11.741 -20.112 12.001 1.00 55.94 93 ARG A CA 1
ATOM 716 C C . ARG A 1 93 ? 11.968 -19.390 13.340 1.00 55.94 93 ARG A C 1
ATOM 718 O O . ARG A 1 93 ? 13.088 -19.336 13.830 1.00 55.94 93 ARG A O 1
ATOM 725 N N . THR A 1 94 ? 10.857 -19.059 14.023 1.00 51.91 94 THR A N 1
ATOM 726 C CA . THR A 1 94 ? 10.434 -19.525 15.381 1.00 51.91 94 THR A CA 1
ATOM 727 C C . THR A 1 94 ? 9.477 -18.581 16.126 1.00 51.91 94 THR A C 1
ATOM 729 O O . THR A 1 94 ? 9.234 -18.814 17.306 1.00 51.91 94 THR A O 1
ATOM 732 N N . GLU A 1 95 ? 8.847 -17.582 15.501 1.00 52.28 95 GLU A N 1
ATOM 733 C CA . GLU A 1 95 ? 7.830 -16.822 16.243 1.00 52.28 95 GLU A CA 1
ATOM 734 C C . GLU A 1 95 ? 6.569 -17.679 16.477 1.00 52.28 95 GLU A C 1
ATOM 736 O O . GLU A 1 95 ? 5.956 -18.150 15.513 1.00 52.28 95 GLU A O 1
ATOM 741 N N . PRO A 1 96 ? 6.166 -17.928 17.743 1.00 54.09 96 PRO A N 1
ATOM 742 C CA . PRO A 1 96 ? 4.935 -18.656 18.062 1.00 54.09 96 PRO A CA 1
ATOM 743 C C . PRO A 1 96 ? 3.699 -18.025 17.412 1.00 54.09 96 PRO A C 1
ATOM 745 O O . PRO A 1 96 ? 2.713 -18.717 17.177 1.00 54.09 96 PRO A O 1
ATOM 748 N N . GLU A 1 97 ? 3.784 -16.732 17.102 1.00 55.38 97 GLU A N 1
ATOM 749 C CA . GLU A 1 97 ? 2.729 -15.874 16.569 1.00 55.38 97 GLU A CA 1
ATOM 750 C C . GLU A 1 97 ? 2.195 -16.360 15.212 1.00 55.38 97 GLU A C 1
ATOM 752 O O . GLU A 1 97 ? 0.992 -16.308 14.979 1.00 55.38 97 GLU A O 1
ATOM 757 N N . LEU A 1 98 ? 3.040 -16.971 14.369 1.00 60.91 98 LEU A N 1
ATOM 758 C CA . LEU A 1 98 ? 2.636 -17.534 13.067 1.00 60.91 98 LEU A CA 1
ATOM 759 C C . LEU A 1 98 ? 1.875 -18.866 13.175 1.00 60.91 98 LEU A C 1
ATOM 761 O O . LEU A 1 98 ? 1.357 -19.368 12.180 1.00 60.91 98 LEU A O 1
ATOM 765 N N . LYS A 1 99 ? 1.826 -19.469 14.370 1.00 63.25 99 LYS A N 1
ATOM 766 C CA . LYS A 1 99 ? 1.138 -20.746 14.634 1.00 63.25 99 LYS A CA 1
ATOM 767 C C . LYS A 1 99 ? -0.169 -20.571 15.403 1.00 63.25 99 LYS A C 1
ATOM 769 O O . LYS A 1 99 ? -0.849 -21.563 15.675 1.00 63.25 99 LYS A O 1
ATOM 774 N N . VAL A 1 100 ? -0.506 -19.342 15.790 1.00 67.44 100 VAL A N 1
ATOM 775 C CA . VAL A 1 100 ? -1.748 -19.043 16.500 1.00 67.44 100 VAL A CA 1
ATOM 776 C C . VAL A 1 100 ? -2.849 -18.807 15.472 1.00 67.44 100 VAL A C 1
ATOM 778 O O . VAL A 1 100 ? -2.700 -18.009 14.555 1.00 67.44 100 VAL A O 1
ATOM 781 N N . ALA A 1 101 ? -3.956 -19.533 15.619 1.00 72.00 101 ALA A N 1
ATOM 782 C CA . ALA A 1 101 ? -5.164 -19.288 14.847 1.00 72.00 101 ALA A CA 1
ATOM 783 C C . ALA A 1 101 ? -6.071 -18.290 15.599 1.00 72.00 101 ALA A C 1
ATOM 785 O O . ALA A 1 101 ? -6.250 -18.451 16.811 1.00 72.00 101 ALA A O 1
ATOM 786 N N . PRO A 1 102 ? -6.695 -17.318 14.906 1.00 77.19 102 PRO A N 1
ATOM 787 C CA . PRO A 1 102 ? -6.579 -17.052 13.469 1.00 77.19 102 PRO A CA 1
ATOM 788 C C . PRO A 1 102 ? -5.231 -16.415 13.103 1.00 77.19 102 PRO A C 1
ATOM 790 O O . PRO A 1 102 ? -4.662 -15.675 13.900 1.00 77.19 102 PRO A O 1
ATOM 793 N N . LEU A 1 103 ? -4.757 -16.679 11.881 1.00 88.50 103 LEU A N 1
ATOM 794 C CA . LEU A 1 103 ? -3.564 -16.017 11.353 1.00 88.50 103 LEU A CA 1
ATOM 795 C C . LEU A 1 103 ? -3.799 -14.503 11.329 1.00 88.50 103 LEU A C 1
ATOM 797 O O . LEU A 1 103 ? -4.909 -14.043 11.040 1.00 88.50 103 LEU A O 1
ATOM 801 N N . GLN A 1 104 ? -2.762 -13.728 11.621 1.00 90.75 104 GLN A N 1
ATOM 802 C CA . GLN A 1 104 ? -2.832 -12.272 11.635 1.00 90.75 104 GLN A CA 1
ATOM 803 C C . GLN A 1 104 ? -1.651 -11.677 10.870 1.00 90.75 104 GLN A C 1
ATOM 805 O O . GLN A 1 104 ? -0.524 -12.149 11.006 1.00 90.75 104 GLN A O 1
ATOM 810 N N . LEU A 1 105 ? -1.916 -10.652 10.058 1.00 94.00 105 LEU A N 1
ATOM 811 C CA . LEU A 1 105 ? -0.898 -9.910 9.320 1.00 94.00 105 LEU A CA 1
ATOM 812 C C . LEU A 1 105 ? -0.834 -8.459 9.801 1.00 94.00 105 LEU A C 1
ATOM 814 O O . LEU A 1 105 ? -1.750 -7.667 9.556 1.00 94.00 105 LEU A O 1
ATOM 818 N N . THR A 1 106 ? 0.285 -8.098 10.425 1.00 95.38 106 THR A N 1
ATOM 819 C CA . THR A 1 106 ? 0.587 -6.714 10.804 1.00 95.38 106 THR A CA 1
ATOM 820 C C . THR A 1 106 ? 0.788 -5.867 9.556 1.00 95.38 106 THR A C 1
ATOM 822 O O . THR A 1 106 ? 1.666 -6.140 8.736 1.00 95.38 106 THR A O 1
ATOM 825 N N . THR A 1 107 ? -0.026 -4.826 9.412 1.00 97.50 107 THR A N 1
ATOM 826 C CA . THR A 1 107 ? -0.112 -4.004 8.204 1.00 97.50 107 THR A CA 1
ATOM 827 C C . THR A 1 107 ? 0.036 -2.533 8.558 1.00 97.50 107 THR A C 1
ATOM 829 O O . THR A 1 107 ? -0.894 -1.892 9.048 1.00 97.50 107 THR A O 1
ATOM 832 N N . PHE A 1 108 ? 1.212 -1.981 8.275 1.00 98.00 108 PHE A N 1
ATOM 833 C CA . PHE A 1 108 ? 1.465 -0.551 8.355 1.00 98.00 108 PHE A CA 1
ATOM 834 C C . PHE A 1 108 ? 0.902 0.155 7.137 1.00 98.00 108 PHE A C 1
ATOM 836 O O . PHE A 1 108 ? 1.232 -0.187 5.998 1.00 98.00 108 PHE A O 1
ATOM 843 N N . PHE A 1 109 ? 0.096 1.179 7.375 1.00 98.12 109 PHE A N 1
ATOM 844 C CA . PHE A 1 109 ? -0.558 1.941 6.324 1.00 98.12 109 PHE A CA 1
ATOM 845 C C . PHE A 1 109 ? -0.677 3.419 6.707 1.00 98.12 109 PHE A C 1
ATOM 847 O O . PHE A 1 109 ? -0.484 3.807 7.857 1.00 98.12 109 PHE A O 1
ATOM 854 N N . ASP A 1 110 ? -0.998 4.233 5.712 1.00 97.56 110 ASP A N 1
ATOM 855 C CA . ASP A 1 110 ? -1.256 5.661 5.870 1.00 97.56 110 ASP A CA 1
ATOM 856 C C . ASP A 1 110 ? -2.469 6.013 5.009 1.00 97.56 110 ASP A C 1
ATOM 858 O O . ASP A 1 110 ? -2.467 5.725 3.805 1.00 97.56 110 ASP A O 1
ATOM 862 N N . PHE A 1 111 ? -3.499 6.615 5.606 1.00 97.69 111 PHE A N 1
ATOM 863 C CA . PHE A 1 111 ? -4.721 6.986 4.893 1.00 97.69 111 PHE A CA 1
ATOM 864 C C . PHE A 1 111 ? -4.453 7.951 3.733 1.00 97.69 111 PHE A C 1
ATOM 866 O O . PHE A 1 111 ? -5.121 7.844 2.703 1.00 97.69 111 PHE A O 1
ATOM 873 N N . LYS A 1 112 ? -3.447 8.834 3.833 1.00 95.62 112 LYS A N 1
ATOM 874 C CA . LYS A 1 112 ? -3.096 9.770 2.748 1.00 95.62 112 LYS A CA 1
ATOM 875 C C . LYS A 1 112 ? -2.209 9.157 1.666 1.00 95.62 112 LYS A C 1
ATOM 877 O O . LYS A 1 112 ? -1.927 9.822 0.671 1.00 95.62 112 LYS A O 1
ATOM 882 N N . SER A 1 113 ? -1.764 7.910 1.826 1.00 96.38 113 SER A N 1
ATOM 883 C CA . SER A 1 113 ? -0.980 7.227 0.798 1.00 96.38 113 SER A CA 1
ATOM 884 C C . SER A 1 113 ? -1.900 6.640 -0.279 1.00 96.38 113 SER A C 1
ATOM 886 O O . SER A 1 113 ? -2.726 5.773 0.030 1.00 96.38 113 SER A O 1
ATOM 888 N N . PRO A 1 114 ? -1.731 7.026 -1.560 1.00 96.38 114 PRO A N 1
ATOM 889 C CA . PRO A 1 114 ? -2.493 6.417 -2.645 1.00 96.38 114 PRO A CA 1
ATOM 890 C C . PRO A 1 114 ? -2.164 4.927 -2.792 1.00 96.38 114 PRO A C 1
ATOM 892 O O . PRO A 1 114 ? -3.033 4.143 -3.146 1.00 96.38 114 PRO A O 1
ATOM 895 N N . GLN A 1 115 ? -0.942 4.496 -2.470 1.00 97.00 115 GLN A N 1
ATOM 896 C CA . GLN A 1 115 ? -0.576 3.080 -2.502 1.00 97.00 115 GLN A CA 1
ATOM 897 C C . GLN A 1 115 ? -1.317 2.267 -1.435 1.00 97.00 115 GLN A C 1
ATOM 899 O O . GLN A 1 115 ? -1.729 1.147 -1.726 1.00 97.00 115 GLN A O 1
ATOM 904 N N . SER A 1 116 ? -1.522 2.812 -0.227 1.00 97.56 116 SER A N 1
ATOM 905 C CA . SER A 1 116 ? -2.369 2.155 0.783 1.00 97.56 116 SER A CA 1
ATOM 906 C C . SER A 1 116 ? -3.813 2.040 0.300 1.00 97.56 116 SER A C 1
ATOM 908 O O . SER A 1 116 ? -4.434 0.998 0.483 1.00 97.56 116 SER A O 1
ATOM 910 N N . TYR A 1 117 ? -4.325 3.085 -0.359 1.00 97.50 117 TYR A N 1
ATOM 911 C CA . TYR A 1 117 ? -5.669 3.075 -0.929 1.00 97.50 117 TYR A CA 1
ATOM 912 C C . TYR A 1 117 ? -5.834 2.009 -2.019 1.00 97.50 117 TYR A C 1
ATOM 914 O O . TYR A 1 117 ? -6.769 1.212 -1.960 1.00 97.50 117 TYR A O 1
ATOM 922 N N . LEU A 1 118 ? -4.900 1.943 -2.974 1.00 97.25 118 LEU A N 1
ATOM 923 C CA . LEU A 1 118 ? -4.896 0.913 -4.017 1.00 97.25 118 LEU A CA 1
ATOM 924 C C . LEU A 1 118 ? -4.803 -0.500 -3.425 1.00 97.25 118 LEU A C 1
ATOM 926 O O . LEU A 1 118 ? -5.437 -1.420 -3.930 1.00 97.25 118 LEU A O 1
ATOM 930 N N . ALA A 1 119 ? -4.076 -0.655 -2.316 1.00 98.00 119 ALA A N 1
ATOM 931 C CA . ALA A 1 119 ? -3.920 -1.932 -1.633 1.00 98.00 119 ALA A CA 1
ATOM 932 C C . ALA A 1 119 ? -5.143 -2.405 -0.845 1.00 98.00 119 ALA A C 1
ATOM 934 O O . ALA A 1 119 ? -5.215 -3.583 -0.494 1.00 98.00 119 ALA A O 1
ATOM 935 N N . LEU A 1 120 ? -6.101 -1.518 -0.563 1.00 97.75 120 LEU A N 1
ATOM 936 C CA . LEU A 1 120 ? -7.202 -1.784 0.358 1.00 97.75 120 LEU A CA 1
ATOM 937 C C . LEU A 1 120 ? -7.960 -3.072 0.020 1.00 97.75 120 LEU A C 1
ATOM 939 O O . LEU A 1 120 ? -8.167 -3.906 0.895 1.00 97.75 120 LEU A O 1
ATOM 943 N N . GLN A 1 121 ? -8.354 -3.259 -1.242 1.00 95.88 121 GLN A N 1
ATOM 944 C CA . GLN A 1 121 ? -9.143 -4.431 -1.636 1.00 95.88 121 GLN A CA 1
ATOM 945 C C . GLN A 1 121 ? -8.340 -5.732 -1.507 1.00 95.88 121 GLN A C 1
ATOM 947 O O . GLN A 1 121 ? -8.862 -6.725 -1.003 1.00 95.88 121 GLN A O 1
ATOM 952 N N . SER A 1 122 ? -7.062 -5.712 -1.891 1.00 96.44 122 SER A N 1
ATOM 953 C CA . SER A 1 122 ? -6.152 -6.854 -1.754 1.00 96.44 122 SER A CA 1
ATOM 954 C C . SER A 1 122 ? -5.902 -7.220 -0.286 1.00 96.44 122 SER A C 1
ATOM 956 O O . SER A 1 122 ? -5.812 -8.399 0.047 1.00 96.44 122 SER A O 1
ATOM 958 N N . ILE A 1 123 ? -5.831 -6.223 0.603 1.00 97.88 123 ILE A N 1
ATOM 959 C CA . ILE A 1 123 ? -5.667 -6.427 2.048 1.00 97.88 123 ILE A CA 1
ATOM 960 C C . ILE A 1 123 ? -6.953 -6.987 2.668 1.00 97.88 123 ILE A C 1
ATOM 962 O O . ILE A 1 123 ? -6.897 -7.978 3.387 1.00 97.88 123 ILE A O 1
ATOM 966 N N . LEU A 1 124 ? -8.123 -6.425 2.350 1.00 96.75 124 LEU A N 1
ATOM 967 C CA . LEU A 1 124 ? -9.409 -6.923 2.860 1.00 96.75 124 LEU A CA 1
ATOM 968 C C . LEU A 1 124 ? -9.722 -8.350 2.375 1.00 96.75 124 LEU A C 1
ATOM 970 O O . LEU A 1 124 ? -10.348 -9.133 3.091 1.00 96.75 124 LEU A O 1
ATOM 974 N N . ALA A 1 125 ? -9.247 -8.725 1.182 1.00 96.19 125 ALA A N 1
ATOM 975 C CA . ALA A 1 125 ? -9.392 -10.078 0.649 1.00 96.19 125 ALA A CA 1
ATOM 976 C C . ALA A 1 125 ? -8.665 -11.152 1.486 1.00 96.19 125 ALA A C 1
ATOM 978 O O . ALA A 1 125 ? -9.048 -12.322 1.419 1.00 96.19 125 ALA A O 1
ATOM 979 N N . LEU A 1 126 ? -7.691 -10.776 2.330 1.00 95.75 126 LEU A N 1
ATOM 980 C CA . LEU A 1 126 ? -6.987 -11.696 3.238 1.00 95.75 126 LEU A CA 1
ATOM 981 C C . LEU A 1 126 ? -7.934 -12.432 4.190 1.00 95.75 126 LEU A C 1
ATOM 983 O O . LEU A 1 126 ? -7.688 -13.590 4.534 1.00 95.75 126 LEU A O 1
ATOM 987 N N . LYS A 1 127 ? -9.066 -11.817 4.545 1.00 93.94 127 LYS A N 1
ATOM 988 C CA . LYS A 1 127 ? -10.099 -12.466 5.356 1.00 93.94 127 LYS A CA 1
ATOM 989 C C . LYS A 1 127 ? -10.632 -13.742 4.699 1.00 93.94 127 LYS A C 1
ATOM 991 O O . LYS A 1 127 ? -10.866 -14.733 5.390 1.00 93.94 127 LYS A O 1
ATOM 996 N N . GLY A 1 128 ? -10.786 -13.745 3.371 1.00 93.31 128 GLY A N 1
ATOM 997 C CA . GLY A 1 128 ? -11.186 -14.930 2.601 1.00 93.31 128 GLY A CA 1
ATOM 998 C C . GLY A 1 128 ? -10.151 -16.058 2.649 1.00 93.31 128 GLY A C 1
ATOM 999 O O . GLY A 1 128 ? -10.501 -17.222 2.475 1.00 93.31 128 GLY A O 1
ATOM 1000 N N . GLU A 1 129 ? -8.901 -15.720 2.964 1.00 92.75 129 GLU A N 1
ATOM 1001 C CA . GLU A 1 129 ? -7.792 -16.654 3.157 1.00 92.75 129 GLU A CA 1
ATOM 1002 C C . GLU A 1 129 ? -7.633 -17.106 4.621 1.00 92.75 129 GLU A C 1
ATOM 1004 O O . GLU A 1 129 ? -6.691 -17.833 4.941 1.00 92.75 129 GLU A O 1
ATOM 1009 N N . GLY A 1 130 ? -8.541 -16.695 5.518 1.00 92.31 130 GLY A N 1
ATOM 1010 C CA . GLY A 1 130 ? -8.473 -16.993 6.952 1.00 92.31 130 GLY A CA 1
ATOM 1011 C C . GLY A 1 130 ? -7.443 -16.155 7.717 1.00 92.31 130 GLY A C 1
ATOM 1012 O O . GLY A 1 130 ? -7.064 -16.530 8.828 1.00 92.31 130 GLY A O 1
ATOM 1013 N N . ILE A 1 131 ? -6.985 -15.042 7.133 1.00 93.50 131 ILE A N 1
ATOM 1014 C CA . ILE A 1 131 ? -5.985 -14.140 7.709 1.00 93.50 131 ILE A CA 1
ATOM 1015 C C . ILE A 1 131 ? -6.678 -12.840 8.129 1.00 93.50 131 ILE A C 1
ATOM 1017 O O . ILE A 1 131 ? -7.302 -12.159 7.319 1.00 93.50 131 ILE A O 1
ATOM 1021 N N . SER A 1 132 ? -6.563 -12.493 9.406 1.00 94.19 132 SER A N 1
ATOM 1022 C CA . SER A 1 132 ? -7.000 -11.205 9.946 1.00 94.19 132 SER A CA 1
ATOM 1023 C C . SER A 1 132 ? -5.932 -10.127 9.758 1.00 94.19 132 SER A C 1
ATOM 1025 O O . SER A 1 132 ? -4.741 -10.427 9.682 1.00 94.19 132 SER A O 1
ATOM 1027 N N . VAL A 1 133 ? -6.345 -8.863 9.692 1.00 96.06 133 VAL A N 1
ATOM 1028 C CA . VAL A 1 133 ? -5.432 -7.730 9.508 1.00 96.06 133 VAL A CA 1
ATOM 1029 C C . VAL A 1 133 ? -5.249 -7.003 10.835 1.00 96.06 133 VAL A C 1
ATOM 1031 O O . VAL A 1 133 ? -6.221 -6.619 11.481 1.00 96.06 133 VAL A O 1
ATOM 1034 N N . ASP A 1 134 ? -3.998 -6.806 11.244 1.00 95.88 134 ASP A N 1
ATOM 1035 C CA . ASP A 1 134 ? -3.647 -5.902 12.340 1.00 95.88 134 ASP A CA 1
ATOM 1036 C C . ASP A 1 134 ? -3.200 -4.556 11.758 1.00 95.88 134 ASP A C 1
ATOM 1038 O O . ASP A 1 134 ? -2.055 -4.382 11.333 1.00 95.88 134 ASP A O 1
ATOM 1042 N N . TRP A 1 135 ? -4.139 -3.615 11.674 1.00 98.06 135 TRP A N 1
ATOM 1043 C CA . TRP A 1 135 ? -3.929 -2.291 11.092 1.00 98.06 135 TRP A CA 1
ATOM 1044 C C . TRP A 1 135 ? -3.086 -1.392 12.005 1.00 98.06 135 TRP A C 1
ATOM 1046 O O . TRP A 1 135 ? -3.479 -1.095 13.135 1.00 98.06 135 TRP A O 1
ATOM 1056 N N . ARG A 1 136 ? -1.954 -0.896 11.488 1.00 97.81 136 ARG A N 1
ATOM 1057 C CA . ARG A 1 136 ? -1.028 0.009 12.186 1.00 97.81 136 ARG A CA 1
ATOM 1058 C C . ARG A 1 136 ? -0.914 1.352 11.448 1.00 97.81 136 ARG A C 1
ATOM 1060 O O . ARG A 1 136 ? -0.203 1.425 10.442 1.00 97.81 136 ARG A O 1
ATOM 1067 N N . PRO A 1 137 ? -1.595 2.417 11.910 1.00 97.69 137 PRO A N 1
ATOM 1068 C CA . PRO A 1 137 ? -1.493 3.721 11.268 1.00 97.69 137 PRO A CA 1
ATOM 1069 C C . PRO A 1 137 ? -0.117 4.344 11.530 1.00 97.69 137 PRO A C 1
ATOM 1071 O O . PRO A 1 137 ? 0.410 4.284 12.644 1.00 97.69 137 PRO A O 1
ATOM 1074 N N . PHE A 1 138 ? 0.467 4.967 10.509 1.00 96.00 138 PHE A N 1
ATOM 1075 C CA . PHE A 1 138 ? 1.674 5.779 10.642 1.00 96.00 138 PHE A CA 1
ATOM 1076 C C . PHE A 1 138 ? 1.718 6.881 9.576 1.00 96.00 138 PHE A C 1
ATOM 1078 O O . PHE A 1 138 ? 0.919 6.898 8.645 1.00 96.00 138 PHE A O 1
ATOM 1085 N N . VAL A 1 139 ? 2.685 7.797 9.693 1.00 93.94 139 VAL A N 1
ATOM 1086 C CA . VAL A 1 139 ? 2.880 8.869 8.708 1.00 93.94 139 VAL A CA 1
ATOM 1087 C C . VAL A 1 139 ? 3.958 8.464 7.710 1.00 93.94 139 VAL A C 1
ATOM 1089 O O . VAL A 1 139 ? 5.151 8.442 8.020 1.00 93.94 139 VAL A O 1
ATOM 1092 N N . SER A 1 140 ? 3.537 8.177 6.485 1.00 92.94 140 SER A N 1
ATOM 1093 C CA . SER A 1 140 ? 4.430 7.907 5.364 1.00 92.94 140 SER A CA 1
ATOM 1094 C C . SER A 1 140 ? 4.941 9.202 4.722 1.00 92.94 140 SER A C 1
ATOM 1096 O O . SER A 1 140 ? 4.385 10.293 4.904 1.00 92.94 140 SER A O 1
ATOM 1098 N N . LYS A 1 141 ? 6.029 9.100 3.948 1.00 90.25 141 LYS A N 1
ATOM 1099 C CA . LYS A 1 141 ? 6.507 10.228 3.135 1.00 90.25 141 LYS A CA 1
ATOM 1100 C C . LYS A 1 141 ? 5.549 10.450 1.956 1.00 90.25 141 LYS A C 1
ATOM 1102 O O . LYS A 1 141 ? 5.344 9.499 1.199 1.00 90.25 141 LYS A O 1
ATOM 1107 N N . PRO A 1 142 ? 5.027 11.675 1.750 1.00 87.88 142 PRO A N 1
ATOM 1108 C CA . PRO A 1 142 ? 4.180 11.976 0.601 1.00 87.88 142 PRO A CA 1
ATOM 1109 C C . PRO A 1 142 ? 4.882 11.705 -0.731 1.00 87.88 142 PRO A C 1
ATOM 1111 O O . PRO A 1 142 ? 6.112 11.803 -0.846 1.00 87.88 142 PRO A O 1
ATOM 1114 N N . LEU A 1 143 ? 4.083 11.402 -1.755 1.00 91.56 143 LEU A N 1
ATOM 1115 C CA . LEU A 1 143 ? 4.569 11.349 -3.126 1.00 91.56 143 LEU A CA 1
ATOM 1116 C C . LEU A 1 143 ? 5.035 12.749 -3.544 1.00 91.56 143 LEU A C 1
ATOM 1118 O O . LEU A 1 143 ? 4.336 13.735 -3.329 1.00 91.56 143 LEU A O 1
ATOM 1122 N N . LYS A 1 144 ? 6.216 12.842 -4.157 1.00 91.81 144 LYS A N 1
ATOM 1123 C CA . LYS A 1 144 ? 6.731 14.118 -4.662 1.00 91.81 144 LYS A CA 1
ATOM 1124 C C . LYS A 1 144 ? 6.121 14.432 -6.020 1.00 91.81 144 LYS A C 1
ATOM 1126 O O . LYS A 1 144 ? 6.155 13.581 -6.907 1.00 91.81 144 LYS A O 1
ATOM 1131 N N . VAL A 1 145 ? 5.654 15.667 -6.187 1.00 93.81 145 VAL A N 1
ATOM 1132 C CA . VAL A 1 145 ? 5.267 16.197 -7.498 1.00 93.81 145 VAL A CA 1
ATOM 1133 C C . VAL A 1 145 ? 6.510 16.214 -8.401 1.00 93.81 145 VAL A C 1
ATOM 1135 O O . VAL A 1 145 ? 7.538 16.768 -7.992 1.00 93.81 145 VAL A O 1
ATOM 1138 N N . PRO A 1 146 ? 6.469 15.585 -9.590 1.00 91.81 146 PRO A N 1
ATOM 1139 C CA . PRO A 1 146 ? 7.559 15.669 -10.555 1.00 91.81 146 PRO A CA 1
ATOM 1140 C C . PRO A 1 146 ? 7.802 17.122 -10.970 1.00 91.81 146 PRO A C 1
ATOM 1142 O O . PRO A 1 146 ? 6.855 17.889 -11.134 1.00 91.81 146 PRO A O 1
ATOM 1145 N N . ALA A 1 147 ? 9.069 17.505 -11.131 1.00 91.38 147 ALA A N 1
ATOM 1146 C CA . ALA A 1 147 ? 9.410 18.819 -11.666 1.00 91.38 147 ALA A CA 1
ATOM 1147 C C . ALA A 1 147 ? 8.951 18.942 -13.128 1.00 91.38 147 ALA A C 1
ATOM 1149 O O . ALA A 1 147 ? 8.908 17.943 -13.845 1.00 91.38 147 ALA A O 1
ATOM 1150 N N . GLU A 1 148 ? 8.651 20.160 -13.575 1.00 91.00 148 GLU A N 1
ATOM 1151 C CA . GLU A 1 148 ? 8.400 20.423 -14.993 1.00 91.00 148 GLU A CA 1
ATOM 1152 C C . GLU A 1 148 ? 9.661 20.159 -15.827 1.00 91.00 148 GLU A C 1
ATOM 1154 O O . GLU A 1 148 ? 10.789 20.346 -15.362 1.00 91.00 148 GLU A O 1
ATOM 1159 N N . GLU A 1 149 ? 9.468 19.715 -17.069 1.00 89.94 149 GLU A N 1
ATOM 1160 C CA . GLU A 1 149 ? 10.568 19.524 -18.008 1.00 89.94 149 GLU A CA 1
ATOM 1161 C C . GLU A 1 149 ? 11.188 20.874 -18.387 1.00 89.94 149 GLU A C 1
ATOM 1163 O O . GLU A 1 149 ? 10.492 21.816 -18.770 1.00 89.94 149 GLU A O 1
ATOM 1168 N N . ILE A 1 150 ? 12.516 20.956 -18.308 1.00 90.50 150 ILE A N 1
ATOM 1169 C CA . ILE A 1 150 ? 13.276 22.145 -18.697 1.00 90.50 150 ILE A CA 1
ATOM 1170 C C . ILE A 1 150 ? 14.241 21.826 -19.837 1.00 90.50 150 ILE A C 1
ATOM 1172 O O . ILE A 1 150 ? 14.764 20.717 -19.964 1.00 90.50 150 ILE A O 1
ATOM 1176 N N . VAL A 1 151 ? 14.512 22.834 -20.667 1.00 87.62 151 VAL A N 1
ATOM 1177 C CA . VAL A 1 151 ? 15.451 22.712 -21.787 1.00 87.62 151 VAL A CA 1
ATOM 1178 C C . VAL A 1 151 ? 16.855 22.409 -21.255 1.00 87.62 151 VAL A C 1
ATOM 1180 O O . VAL A 1 151 ? 17.355 23.120 -20.386 1.00 87.62 151 VAL A O 1
ATOM 1183 N N . ASN A 1 152 ? 17.509 21.391 -21.824 1.00 85.75 152 ASN A N 1
ATOM 1184 C CA . ASN A 1 152 ? 18.850 20.932 -21.439 1.00 85.75 152 ASN A CA 1
ATOM 1185 C C . ASN A 1 152 ? 18.972 20.481 -19.969 1.00 85.75 152 ASN A C 1
ATOM 1187 O O . ASN A 1 152 ? 20.011 20.700 -19.345 1.00 85.75 152 ASN A O 1
ATOM 1191 N N . GLU A 1 153 ? 17.936 19.848 -19.410 1.00 88.56 153 GLU A N 1
ATOM 1192 C CA . GLU A 1 153 ? 18.043 19.193 -18.101 1.00 88.56 153 GLU A CA 1
ATOM 1193 C C . GLU A 1 153 ? 19.176 18.154 -18.066 1.00 88.56 153 GLU A C 1
ATOM 1195 O O . GLU A 1 153 ? 19.412 17.407 -19.022 1.00 88.56 153 GLU A O 1
ATOM 1200 N N . ASP A 1 154 ? 19.892 18.092 -16.941 1.00 90.56 154 ASP A N 1
ATOM 1201 C CA . ASP A 1 154 ? 20.910 17.069 -16.748 1.00 90.56 154 ASP A CA 1
ATOM 1202 C C . ASP A 1 154 ? 20.269 15.681 -16.587 1.00 90.56 154 ASP A C 1
ATOM 1204 O O . ASP A 1 154 ? 19.104 15.522 -16.205 1.00 90.56 154 ASP A O 1
ATOM 1208 N N . ARG A 1 155 ? 21.071 14.643 -16.841 1.00 86.38 155 ARG A N 1
ATOM 1209 C CA . ARG A 1 155 ? 20.612 13.250 -16.829 1.00 86.38 155 ARG A CA 1
ATOM 1210 C C . ARG A 1 155 ? 19.956 12.841 -15.505 1.00 86.38 155 ARG A C 1
ATOM 1212 O O . ARG A 1 155 ? 19.011 12.055 -15.528 1.00 86.38 155 ARG A O 1
ATOM 1219 N N . SER A 1 156 ? 20.452 13.334 -14.371 1.00 88.94 156 SER A N 1
ATOM 1220 C CA . SER A 1 156 ? 19.940 12.962 -13.048 1.00 88.94 156 SER A CA 1
ATOM 1221 C C . SER A 1 156 ? 18.580 13.599 -12.801 1.00 88.94 156 SER A C 1
ATOM 1223 O O . SER A 1 156 ? 17.652 12.911 -12.379 1.00 88.94 156 SER A O 1
ATOM 1225 N N . THR A 1 157 ? 18.438 14.887 -13.120 1.00 90.62 157 THR A N 1
ATOM 1226 C CA . THR A 1 157 ? 17.165 15.614 -13.012 1.00 90.62 157 THR A CA 1
ATOM 1227 C C . THR A 1 157 ? 16.090 14.977 -13.889 1.00 90.62 157 THR A C 1
ATOM 1229 O O . THR A 1 157 ? 15.031 14.603 -13.376 1.00 90.62 157 THR A O 1
ATOM 1232 N N . LYS A 1 158 ? 16.408 14.713 -15.164 1.00 89.38 158 LYS A N 1
ATOM 1233 C CA . LYS A 1 158 ? 15.526 13.991 -16.092 1.00 89.38 158 LYS A CA 1
ATOM 1234 C C . LYS A 1 158 ? 15.111 12.625 -15.545 1.00 89.38 158 LYS A C 1
ATOM 1236 O O . LYS A 1 158 ? 13.941 12.258 -15.581 1.00 89.38 158 LYS A O 1
ATOM 1241 N N . HIS A 1 159 ? 16.057 11.871 -14.984 1.00 88.88 159 HIS A N 1
ATOM 1242 C CA . HIS A 1 159 ? 15.777 10.559 -14.402 1.00 88.88 159 HIS A CA 1
ATOM 1243 C C . HIS A 1 159 ? 14.802 10.634 -13.216 1.00 88.88 159 HIS A C 1
ATOM 1245 O O . HIS A 1 159 ? 13.872 9.831 -13.138 1.00 88.88 159 HIS A O 1
ATOM 1251 N N . TYR A 1 160 ? 14.986 11.587 -12.295 1.00 90.62 160 TYR A N 1
ATOM 1252 C CA . TYR A 1 160 ? 14.070 11.769 -11.166 1.00 90.62 160 TYR A CA 1
ATOM 1253 C C . TYR A 1 160 ? 12.670 12.185 -11.617 1.00 90.62 160 TYR A C 1
ATOM 1255 O O . TYR A 1 160 ? 11.689 11.655 -11.092 1.00 90.62 160 TYR A O 1
ATOM 1263 N N . ARG A 1 161 ? 12.585 13.086 -12.602 1.00 92.19 161 ARG A N 1
ATOM 1264 C CA . ARG A 1 161 ? 11.326 13.532 -13.198 1.00 92.19 161 ARG A CA 1
ATOM 1265 C C . ARG A 1 161 ? 10.571 12.370 -13.847 1.00 92.19 161 ARG A C 1
ATOM 1267 O O . ARG A 1 161 ? 9.471 12.062 -13.401 1.00 92.19 161 ARG A O 1
ATOM 1274 N N . ILE A 1 162 ? 11.199 11.653 -14.785 1.00 88.38 162 ILE A N 1
ATOM 1275 C CA . ILE A 1 162 ? 10.595 10.505 -15.490 1.00 88.38 162 ILE A CA 1
ATOM 1276 C C . ILE A 1 162 ? 10.139 9.424 -14.503 1.00 88.38 162 ILE A C 1
ATOM 1278 O O . ILE A 1 162 ? 9.067 8.840 -14.656 1.00 88.38 162 ILE A O 1
ATOM 1282 N N . ARG A 1 163 ? 10.939 9.151 -13.465 1.00 90.31 163 ARG A N 1
ATOM 1283 C CA . ARG A 1 163 ? 10.551 8.210 -12.411 1.00 90.31 163 ARG A CA 1
ATOM 1284 C C . ARG A 1 163 ? 9.305 8.691 -11.665 1.00 90.31 163 ARG A C 1
ATOM 1286 O O . ARG A 1 163 ? 8.419 7.884 -11.405 1.00 90.31 163 ARG A O 1
ATOM 1293 N N . GLY A 1 164 ? 9.242 9.968 -11.293 1.00 92.06 164 GLY A N 1
ATOM 1294 C CA . GLY A 1 164 ? 8.082 10.549 -10.616 1.00 92.06 164 GLY A CA 1
ATOM 1295 C C . GLY A 1 164 ? 6.817 10.507 -11.478 1.00 92.06 164 GLY A C 1
ATOM 1296 O O . GLY A 1 164 ? 5.769 10.079 -10.998 1.00 92.06 164 GLY A O 1
ATOM 1297 N N . GLU A 1 165 ? 6.931 10.879 -12.754 1.00 90.44 165 GLU A N 1
ATOM 1298 C CA . GLU A 1 165 ? 5.848 10.800 -13.743 1.00 90.44 165 GLU A CA 1
ATOM 1299 C C . GLU A 1 165 ? 5.337 9.364 -13.896 1.00 90.44 165 GLU A C 1
ATOM 1301 O O . GLU A 1 165 ? 4.129 9.131 -13.860 1.00 90.44 165 GLU A O 1
ATOM 1306 N N . TYR A 1 166 ? 6.247 8.384 -13.980 1.00 90.31 166 TYR A N 1
ATOM 1307 C CA . TYR A 1 166 ? 5.867 6.975 -14.019 1.00 90.31 166 TYR A CA 1
ATOM 1308 C C . TYR A 1 166 ? 5.073 6.568 -12.777 1.00 90.31 166 TYR A C 1
ATOM 1310 O O . TYR A 1 166 ? 4.007 5.983 -12.926 1.00 90.31 166 TYR A O 1
ATOM 1318 N N . HIS A 1 167 ? 5.546 6.889 -11.565 1.00 91.44 167 HIS A N 1
ATOM 1319 C CA . HIS A 1 167 ? 4.829 6.536 -10.328 1.00 91.44 167 HIS A CA 1
ATOM 1320 C C . HIS A 1 167 ? 3.423 7.136 -10.290 1.00 91.44 167 HIS A C 1
ATOM 1322 O O . HIS A 1 167 ? 2.475 6.456 -9.906 1.00 91.44 167 HIS A O 1
ATOM 1328 N N . ALA A 1 168 ? 3.267 8.387 -10.727 1.00 92.25 168 ALA A N 1
ATOM 1329 C CA . ALA A 1 168 ? 1.962 9.034 -10.816 1.00 92.25 168 ALA A CA 1
ATOM 1330 C C . ALA A 1 168 ? 1.032 8.339 -11.827 1.00 92.25 168 ALA A C 1
ATOM 1332 O O . ALA A 1 168 ? -0.143 8.108 -11.532 1.00 92.25 168 ALA A O 1
ATOM 1333 N N . ASN A 1 169 ? 1.553 7.978 -13.001 1.00 89.50 169 ASN A N 1
ATOM 1334 C CA . ASN A 1 169 ? 0.793 7.265 -14.028 1.00 89.50 169 ASN A CA 1
ATOM 1335 C C . ASN A 1 169 ? 0.449 5.835 -13.602 1.00 89.50 169 ASN A C 1
ATOM 1337 O O . ASN A 1 169 ? -0.644 5.356 -13.890 1.00 89.50 169 ASN A O 1
ATOM 1341 N N . ASP A 1 170 ? 1.346 5.164 -12.885 1.00 92.50 170 ASP A N 1
ATOM 1342 C CA . ASP A 1 170 ? 1.133 3.809 -12.393 1.00 92.50 170 ASP A CA 1
ATOM 1343 C C . ASP A 1 170 ? 0.052 3.764 -11.303 1.00 92.50 170 ASP A C 1
ATOM 1345 O O . ASP A 1 170 ? -0.836 2.918 -11.352 1.00 92.50 170 ASP A O 1
ATOM 1349 N N . ILE A 1 171 ? 0.019 4.749 -10.397 1.00 94.06 171 ILE A N 1
ATOM 1350 C CA . ILE A 1 171 ? -1.091 4.905 -9.441 1.00 94.06 171 ILE A CA 1
ATOM 1351 C C . ILE A 1 171 ? -2.430 5.021 -10.181 1.00 94.06 171 ILE A C 1
ATOM 1353 O O . ILE A 1 171 ? -3.383 4.316 -9.855 1.00 94.06 171 ILE A O 1
ATOM 1357 N N . LYS A 1 172 ? -2.502 5.877 -11.208 1.00 91.75 172 LYS A N 1
ATOM 1358 C CA . LYS A 1 172 ? -3.724 6.054 -12.011 1.00 91.75 172 LYS A CA 1
ATOM 1359 C C . LYS A 1 172 ? -4.109 4.782 -12.766 1.00 91.75 172 LYS A C 1
ATOM 1361 O O . LYS A 1 172 ? -5.285 4.456 -12.850 1.00 91.75 172 LYS A O 1
ATOM 1366 N N . ARG A 1 173 ? -3.126 4.039 -13.280 1.00 91.12 173 ARG A N 1
ATOM 1367 C CA . ARG A 1 173 ? -3.321 2.784 -14.021 1.00 91.12 173 ARG A CA 1
ATOM 1368 C C . ARG A 1 173 ? -4.021 1.701 -13.195 1.00 91.12 173 ARG A C 1
ATOM 1370 O O . ARG A 1 173 ? -4.777 0.901 -13.754 1.00 91.12 173 ARG A O 1
ATOM 1377 N N . TYR A 1 174 ? -3.727 1.631 -11.899 1.00 93.44 174 TYR A N 1
ATOM 1378 C CA . TYR A 1 174 ? -4.289 0.624 -10.994 1.00 93.44 174 TYR A CA 1
ATOM 1379 C C . TYR A 1 174 ? -5.494 1.119 -10.190 1.00 93.44 174 TYR A C 1
ATOM 1381 O O . TYR A 1 174 ? -6.182 0.309 -9.574 1.00 93.44 174 TYR A O 1
ATOM 1389 N N . ALA A 1 175 ? -5.801 2.414 -10.236 1.00 93.00 175 ALA A N 1
ATOM 1390 C CA . ALA A 1 175 ? -6.993 2.953 -9.605 1.00 93.00 175 ALA A CA 1
ATOM 1391 C C . ALA A 1 175 ? -8.274 2.465 -10.300 1.00 93.00 175 ALA A C 1
ATOM 1393 O O . ALA A 1 175 ? -8.360 2.399 -11.525 1.00 93.00 175 ALA A O 1
ATOM 1394 N N . SER A 1 176 ? -9.301 2.150 -9.510 1.00 90.25 176 SER A N 1
ATOM 1395 C CA . SER A 1 176 ? -10.619 1.755 -10.026 1.00 90.25 176 SER A CA 1
ATOM 1396 C C . SER A 1 176 ? -11.483 2.944 -10.469 1.00 90.25 176 SER A C 1
ATOM 1398 O O . SER A 1 176 ? -12.592 2.752 -10.963 1.00 90.25 176 SER A O 1
ATOM 1400 N N . HIS A 1 177 ? -11.007 4.166 -10.239 1.00 92.19 177 HIS A N 1
ATOM 1401 C CA . HIS A 1 177 ? -11.616 5.435 -10.622 1.00 92.19 177 HIS A CA 1
ATOM 1402 C C . HIS A 1 177 ? -10.513 6.495 -10.760 1.00 92.19 177 HIS A C 1
ATOM 1404 O O . HIS A 1 177 ? -9.382 6.281 -10.320 1.00 92.19 177 HIS A O 1
ATOM 1410 N N . ASP A 1 178 ? -10.846 7.660 -11.312 1.00 90.50 178 ASP A N 1
ATOM 1411 C CA . ASP A 1 178 ? -9.893 8.764 -11.412 1.00 90.50 178 ASP A CA 1
ATOM 1412 C C . ASP A 1 178 ? -9.470 9.260 -10.024 1.00 90.50 178 ASP A C 1
ATOM 1414 O O . ASP A 1 178 ? -10.307 9.542 -9.164 1.00 90.50 178 ASP A O 1
ATOM 1418 N N . LEU A 1 179 ? -8.156 9.368 -9.809 1.00 91.62 179 LEU A N 1
ATOM 1419 C CA . LEU A 1 179 ? -7.564 9.925 -8.594 1.00 91.62 179 LEU A CA 1
ATOM 1420 C C . LEU A 1 179 ? -7.025 11.327 -8.873 1.00 91.62 179 LEU A C 1
ATOM 1422 O O . LEU A 1 179 ? -6.038 11.497 -9.595 1.00 91.62 179 LEU A O 1
ATOM 1426 N N . THR A 1 180 ? -7.654 12.334 -8.271 1.00 83.88 180 THR A N 1
ATOM 1427 C CA . THR A 1 180 ? -7.319 13.749 -8.479 1.00 83.88 180 THR A CA 1
ATOM 1428 C C . THR A 1 180 ? -6.264 14.287 -7.516 1.00 83.88 180 THR A C 1
ATOM 1430 O O . THR A 1 180 ? -5.532 15.205 -7.879 1.00 83.88 180 THR A O 1
ATOM 1433 N N . ASN A 1 181 ? -6.127 13.706 -6.320 1.00 89.69 181 ASN A N 1
ATOM 1434 C CA . ASN A 1 181 ? -5.274 14.238 -5.252 1.00 89.69 181 ASN A CA 1
ATOM 1435 C C . ASN A 1 181 ? -4.204 13.240 -4.757 1.00 89.69 181 ASN A C 1
ATOM 1437 O O . ASN A 1 181 ? -4.037 13.013 -3.561 1.00 89.69 181 ASN A O 1
ATOM 1441 N N . ILE A 1 182 ? -3.456 12.626 -5.682 1.00 94.19 182 ILE A N 1
ATOM 1442 C CA . ILE A 1 182 ? -2.417 11.617 -5.366 1.00 94.19 182 ILE A CA 1
ATOM 1443 C C . ILE A 1 182 ? -1.190 12.172 -4.614 1.00 94.19 182 ILE A C 1
ATOM 1445 O O . ILE A 1 182 ? -0.370 11.396 -4.129 1.00 94.19 182 ILE A O 1
ATOM 1449 N N . TYR A 1 183 ? -1.057 13.499 -4.519 1.00 95.06 183 TYR A N 1
ATOM 1450 C CA . TYR A 1 183 ? 0.036 14.197 -3.827 1.00 95.06 183 TYR A CA 1
ATOM 1451 C C . TYR A 1 183 ? -0.397 14.782 -2.472 1.00 95.06 183 TYR A C 1
ATOM 1453 O O . TYR A 1 183 ? 0.239 15.700 -1.962 1.00 95.06 183 TYR A O 1
ATOM 1461 N N . ARG A 1 184 ? -1.500 14.289 -1.896 1.00 92.06 184 ARG A N 1
ATOM 1462 C CA . ARG A 1 184 ? -2.049 14.761 -0.619 1.00 92.06 184 ARG A CA 1
ATOM 1463 C C . ARG A 1 184 ? -0.999 14.722 0.501 1.00 92.06 184 ARG A C 1
ATOM 1465 O O . ARG A 1 184 ? -0.385 13.690 0.763 1.00 92.06 184 ARG A O 1
ATOM 1472 N N . GLU A 1 185 ? -0.856 15.839 1.215 1.00 91.12 185 GLU A N 1
ATOM 1473 C CA . GLU A 1 185 ? 0.065 15.955 2.359 1.00 91.12 185 GLU A CA 1
ATOM 1474 C C . GLU A 1 185 ? -0.641 15.980 3.722 1.00 91.12 185 GLU A C 1
ATOM 1476 O O . GLU A 1 185 ? 0.013 15.725 4.739 1.00 91.12 185 GLU A O 1
ATOM 1481 N N . THR A 1 186 ? -1.957 16.234 3.737 1.00 89.50 186 THR A N 1
ATOM 1482 C CA . THR A 1 186 ? -2.795 16.365 4.941 1.00 89.50 186 THR A CA 1
ATOM 1483 C C . THR A 1 186 ? -2.577 15.211 5.916 1.00 89.50 186 THR A C 1
ATOM 1485 O O . THR A 1 186 ? -2.695 14.044 5.542 1.00 89.50 186 THR A O 1
ATOM 1488 N N . ASP A 1 187 ? -2.262 15.541 7.170 1.00 91.69 187 ASP A N 1
ATOM 1489 C CA . ASP A 1 187 ? -2.161 14.554 8.243 1.00 91.69 187 ASP A CA 1
ATOM 1490 C C . ASP A 1 187 ? -3.550 13.966 8.544 1.00 91.69 187 ASP A C 1
ATOM 1492 O O . ASP A 1 187 ? -4.519 14.699 8.726 1.00 91.69 187 ASP A O 1
ATOM 1496 N N . CYS A 1 188 ? -3.641 12.639 8.605 1.00 96.56 188 CYS A N 1
ATOM 1497 C CA . CYS A 1 188 ? -4.871 11.896 8.866 1.00 96.56 188 CYS A CA 1
ATOM 1498 C C . CYS A 1 188 ? -5.071 11.590 10.361 1.00 96.56 188 CYS A C 1
ATOM 1500 O O . CYS A 1 188 ? -5.779 10.647 10.705 1.00 96.56 188 CYS A O 1
ATOM 1502 N N . GLN A 1 189 ? -4.474 12.384 11.257 1.00 97.69 189 GLN A N 1
ATOM 1503 C CA . GLN A 1 189 ? -4.413 12.110 12.698 1.00 97.69 189 GLN A CA 1
ATOM 1504 C C . GLN A 1 189 ? -5.755 11.748 13.351 1.00 97.69 189 GLN A C 1
ATOM 1506 O O . GLN A 1 189 ? -5.788 10.862 14.197 1.00 97.69 189 GLN A O 1
ATOM 1511 N N . PHE A 1 190 ? -6.869 12.388 12.978 1.00 98.44 190 PHE A N 1
ATOM 1512 C CA . PHE A 1 190 ? -8.168 12.088 13.589 1.00 98.44 190 PHE A CA 1
ATOM 1513 C C . PHE A 1 190 ? -8.743 10.762 13.087 1.00 98.44 190 PHE A C 1
ATOM 1515 O O . PHE A 1 190 ? -9.374 10.045 13.861 1.00 98.44 190 PHE A O 1
ATOM 1522 N N . ALA A 1 191 ? -8.475 10.397 11.831 1.00 98.44 191 ALA A N 1
ATOM 1523 C CA . ALA A 1 191 ? -8.813 9.078 11.313 1.00 98.44 191 ALA A CA 1
ATOM 1524 C C . ALA A 1 191 ? -7.935 7.983 11.947 1.00 98.44 191 ALA A C 1
ATOM 1526 O O . ALA A 1 191 ? -8.441 6.939 12.356 1.00 98.44 191 ALA A O 1
ATOM 1527 N N . ASP A 1 192 ? -6.637 8.249 12.127 1.00 98.56 192 ASP A N 1
ATOM 1528 C CA . ASP A 1 192 ? -5.728 7.353 12.855 1.00 98.56 192 ASP A CA 1
ATOM 1529 C C . ASP A 1 192 ? -6.201 7.158 14.308 1.00 98.56 192 ASP A C 1
ATOM 1531 O O . ASP A 1 192 ? -6.295 6.035 14.802 1.00 98.56 192 ASP A O 1
ATOM 1535 N N . MET A 1 193 ? -6.556 8.249 14.997 1.00 98.69 193 MET A N 1
ATOM 1536 C CA . MET A 1 193 ? -7.114 8.202 16.350 1.00 98.69 193 MET A CA 1
ATOM 1537 C C . MET A 1 193 ? -8.427 7.423 16.401 1.00 98.69 193 MET A C 1
ATOM 1539 O O . MET A 1 193 ? -8.647 6.702 17.371 1.00 98.69 193 MET A O 1
ATOM 1543 N N . GLY A 1 194 ? -9.288 7.554 15.389 1.00 98.00 194 GLY A N 1
ATOM 1544 C CA . GLY A 1 194 ? -10.544 6.815 15.323 1.00 98.00 194 GLY A CA 1
ATOM 1545 C C . GLY A 1 194 ? -10.327 5.308 15.205 1.00 98.00 194 GLY A C 1
ATOM 1546 O O . GLY A 1 194 ? -10.964 4.547 15.934 1.00 98.00 194 GLY A O 1
ATOM 1547 N N . LEU A 1 195 ? -9.354 4.878 14.396 1.00 98.31 195 LEU A N 1
ATOM 1548 C CA . LEU A 1 195 ? -8.920 3.480 14.342 1.00 98.31 195 LEU A CA 1
ATOM 1549 C C . LEU A 1 195 ? -8.410 2.998 15.711 1.00 98.31 195 LEU A C 1
ATOM 1551 O O . LEU A 1 195 ? -8.870 1.977 16.224 1.00 98.31 195 LEU A O 1
ATOM 1555 N N . LEU A 1 196 ? -7.502 3.753 16.335 1.00 98.44 196 LEU A N 1
ATOM 1556 C CA . LEU A 1 196 ? -6.911 3.395 17.631 1.00 98.44 196 LEU A CA 1
ATOM 1557 C C . LEU A 1 196 ? -7.953 3.359 18.759 1.00 98.44 196 LEU A C 1
ATOM 1559 O O . LEU A 1 196 ? -7.867 2.533 19.669 1.00 98.44 196 LEU A O 1
ATOM 1563 N N . TRP A 1 197 ? -8.960 4.230 18.700 1.00 97.62 197 TRP A N 1
ATOM 1564 C CA . TRP A 1 197 ? -10.081 4.225 19.634 1.00 97.62 197 TRP A CA 1
ATOM 1565 C C . TRP A 1 197 ? -10.909 2.945 19.505 1.00 97.62 197 TRP A C 1
ATOM 1567 O O . TRP A 1 197 ? -11.188 2.291 20.517 1.00 97.62 197 TRP A O 1
ATOM 1577 N N . LEU A 1 198 ? -11.239 2.554 18.266 1.00 95.31 198 LEU A N 1
ATOM 1578 C CA . LEU A 1 198 ? -11.940 1.304 17.978 1.00 95.31 198 LEU A CA 1
ATOM 1579 C C . LEU A 1 198 ? -11.143 0.085 18.460 1.00 95.31 198 LEU A C 1
ATOM 1581 O O . LEU A 1 198 ? -11.721 -0.814 19.066 1.00 95.31 198 LEU A O 1
ATOM 1585 N N . GLN A 1 199 ? -9.824 0.073 18.257 1.00 95.56 199 GLN A N 1
ATOM 1586 C CA . GLN A 1 199 ? -8.948 -1.029 18.665 1.00 95.56 199 GLN A CA 1
ATOM 1587 C C . GLN A 1 199 ? -8.784 -1.138 20.190 1.00 95.56 199 GLN A C 1
ATOM 1589 O O . GLN A 1 199 ? -8.874 -2.233 20.748 1.00 95.56 199 GLN A O 1
ATOM 1594 N N . HIS A 1 200 ? -8.530 -0.027 20.886 1.00 95.00 200 HIS A N 1
ATOM 1595 C CA . HIS A 1 200 ? -8.058 -0.069 22.276 1.00 95.00 200 HIS A CA 1
ATOM 1596 C C . HIS A 1 200 ? -9.137 0.202 23.324 1.00 95.00 200 HIS A C 1
ATOM 1598 O O . HIS A 1 200 ? -9.167 -0.475 24.357 1.00 95.00 200 HIS A O 1
ATOM 1604 N N . GLU A 1 201 ? -10.010 1.180 23.078 1.00 93.31 201 GLU A N 1
ATOM 1605 C CA . GLU A 1 201 ? -11.019 1.601 24.055 1.00 93.31 201 GLU A CA 1
ATOM 1606 C C . GLU A 1 201 ? -12.356 0.901 23.806 1.00 93.31 201 GLU A C 1
ATOM 1608 O O . GLU A 1 201 ? -12.929 0.344 24.740 1.00 93.31 201 GLU A O 1
ATOM 1613 N N . VAL A 1 202 ? -12.829 0.880 22.554 1.00 90.88 202 VAL A N 1
ATOM 1614 C CA . VAL A 1 202 ? -14.073 0.180 22.181 1.00 90.88 202 VAL A CA 1
ATOM 1615 C C . VAL A 1 202 ? -13.845 -1.329 22.087 1.00 90.88 202 VAL A C 1
ATOM 1617 O O . VAL A 1 202 ? -14.735 -2.098 22.437 1.00 90.88 202 VAL A O 1
ATOM 1620 N N . ARG A 1 203 ? -12.649 -1.754 21.653 1.00 91.19 203 ARG A N 1
ATOM 1621 C CA . ARG A 1 203 ? -12.306 -3.157 21.355 1.00 91.19 203 ARG A CA 1
ATOM 1622 C C . ARG A 1 203 ? -13.283 -3.777 20.357 1.00 91.19 203 ARG A C 1
ATOM 1624 O O . ARG A 1 203 ? -13.839 -4.852 20.580 1.00 91.19 203 ARG A O 1
ATOM 1631 N N . ALA A 1 204 ? -13.509 -3.044 19.273 1.00 89.94 204 ALA A N 1
ATOM 1632 C CA . ALA A 1 204 ? -14.375 -3.450 18.184 1.00 89.94 204 ALA A CA 1
ATOM 1633 C C . ALA A 1 204 ? -13.882 -4.751 17.528 1.00 89.94 204 ALA A C 1
ATOM 1635 O O . ALA A 1 204 ? -12.703 -5.100 17.587 1.00 89.94 204 ALA A O 1
ATOM 1636 N N . S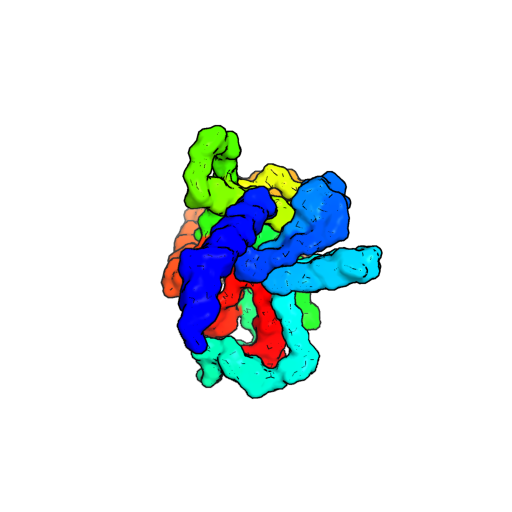ER A 1 205 ? -14.801 -5.469 16.881 1.00 90.75 205 SER A N 1
ATOM 1637 C CA . SER A 1 205 ? -14.444 -6.645 16.082 1.00 90.75 205 SER A CA 1
ATOM 1638 C C . SER A 1 205 ? -13.569 -6.265 14.880 1.00 90.75 205 SER A C 1
ATOM 1640 O O . SER A 1 205 ? -13.660 -5.143 14.379 1.00 90.75 205 SER A O 1
ATOM 1642 N N . ASN A 1 206 ? -12.782 -7.219 14.367 1.00 91.19 206 ASN A N 1
ATOM 1643 C CA . ASN A 1 206 ? -11.981 -7.014 13.153 1.00 91.19 206 ASN A CA 1
ATOM 1644 C C . ASN A 1 206 ? -12.844 -6.564 11.964 1.00 91.19 206 ASN A C 1
ATOM 1646 O O . ASN A 1 206 ? -12.432 -5.681 11.229 1.00 91.19 206 ASN A O 1
ATOM 1650 N N . ASP A 1 207 ? -14.067 -7.084 11.831 1.00 91.06 207 ASP A N 1
ATOM 1651 C CA . ASP A 1 207 ? -14.992 -6.705 10.753 1.00 91.06 207 ASP A CA 1
ATOM 1652 C C . ASP A 1 207 ? -15.373 -5.224 10.807 1.00 91.06 207 ASP A C 1
ATOM 1654 O O . ASP A 1 207 ? -15.464 -4.557 9.778 1.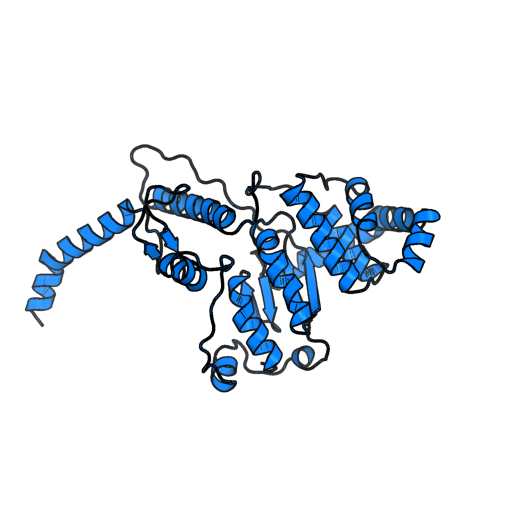00 91.06 207 ASP A O 1
ATOM 1658 N N . ALA A 1 208 ? -15.575 -4.703 12.014 1.00 91.62 208 ALA A N 1
ATOM 1659 C CA . ALA A 1 208 ? -15.872 -3.297 12.211 1.00 91.62 208 ALA A CA 1
ATOM 1660 C C . ALA A 1 208 ? -14.639 -2.409 11.999 1.00 91.62 208 ALA A C 1
ATOM 1662 O O . ALA A 1 208 ? -14.758 -1.305 11.475 1.00 91.62 208 ALA A O 1
ATOM 1663 N N . ILE A 1 209 ? -13.456 -2.883 12.394 1.00 95.50 209 ILE A N 1
ATOM 1664 C CA . ILE A 1 209 ? -12.192 -2.184 12.143 1.00 95.50 209 ILE A CA 1
ATOM 1665 C C . ILE A 1 209 ? -11.920 -2.106 10.633 1.00 95.50 209 ILE A C 1
ATOM 1667 O O . ILE A 1 209 ? -11.641 -1.023 10.121 1.00 95.50 209 ILE A O 1
ATOM 1671 N N . ASP A 1 210 ? -12.060 -3.224 9.920 1.00 96.19 210 ASP A N 1
ATOM 1672 C CA . ASP A 1 210 ? -11.895 -3.319 8.468 1.00 96.19 210 ASP A CA 1
ATOM 1673 C C . ASP A 1 210 ? -12.861 -2.381 7.734 1.00 96.19 210 ASP A C 1
ATOM 1675 O O . ASP A 1 210 ? -12.453 -1.634 6.842 1.00 96.19 210 ASP A O 1
ATOM 1679 N N . ASP A 1 211 ? -14.136 -2.367 8.136 1.00 95.06 211 ASP A N 1
ATOM 1680 C CA . ASP A 1 211 ? -15.129 -1.482 7.531 1.00 95.06 211 ASP A CA 1
ATOM 1681 C C . ASP A 1 211 ? -14.855 -0.008 7.864 1.00 95.06 211 ASP A C 1
ATOM 1683 O O . ASP A 1 211 ? -14.943 0.830 6.973 1.00 95.06 211 ASP A O 1
ATOM 1687 N N . TYR A 1 212 ? -14.419 0.334 9.084 1.00 97.19 212 TYR A N 1
ATOM 1688 C CA . TYR A 1 212 ? -13.987 1.701 9.403 1.00 97.19 212 TYR A CA 1
ATOM 1689 C C . TYR A 1 212 ? -12.838 2.162 8.495 1.00 97.19 212 TYR A C 1
ATOM 1691 O O . TYR A 1 212 ? -12.925 3.228 7.880 1.00 97.19 212 TYR A O 1
ATOM 1699 N N . VAL A 1 213 ? -11.788 1.344 8.357 1.00 98.25 213 VAL A N 1
ATOM 1700 C CA . VAL A 1 213 ? -10.650 1.631 7.470 1.00 98.25 213 VAL A CA 1
ATOM 1701 C C . VAL A 1 213 ? -11.135 1.829 6.031 1.00 98.25 213 VAL A C 1
ATOM 1703 O O . VAL A 1 213 ? -10.765 2.812 5.382 1.00 98.25 213 VAL A O 1
ATOM 1706 N N . GLN A 1 214 ? -12.025 0.959 5.545 1.00 97.56 214 GLN A N 1
ATOM 1707 C CA . GLN A 1 214 ? -12.633 1.097 4.225 1.00 97.56 214 GLN A CA 1
ATOM 1708 C C . GLN A 1 214 ? -13.436 2.398 4.080 1.00 97.56 214 GLN A C 1
ATOM 1710 O O . GLN A 1 214 ? -13.273 3.094 3.075 1.00 97.56 214 GLN A O 1
ATOM 1715 N N . GLN A 1 215 ? -14.276 2.757 5.056 1.00 97.31 215 GLN A N 1
ATOM 1716 C CA . GLN A 1 215 ? -15.074 3.986 5.013 1.00 97.31 215 GLN A CA 1
ATOM 1717 C C . GLN A 1 215 ? -14.190 5.233 4.964 1.00 97.31 215 GLN A C 1
ATOM 1719 O O . GLN A 1 215 ? -14.465 6.133 4.168 1.00 97.31 215 GLN A O 1
ATOM 1724 N N . VAL A 1 216 ? -13.112 5.286 5.755 1.00 98.06 216 VAL A N 1
ATOM 1725 C CA . VAL A 1 216 ? -12.162 6.409 5.732 1.00 98.06 216 VAL A CA 1
ATOM 1726 C C . VAL A 1 216 ? -11.497 6.523 4.361 1.00 98.06 216 VAL A C 1
ATOM 1728 O O . VAL A 1 216 ? -11.479 7.608 3.781 1.00 98.06 216 VAL A O 1
ATOM 1731 N N . PHE A 1 217 ? -10.999 5.418 3.801 1.00 97.56 217 PHE A N 1
ATOM 1732 C CA . PHE A 1 217 ? -10.380 5.424 2.475 1.00 97.56 217 PHE A CA 1
ATOM 1733 C C . PHE A 1 217 ? -11.351 5.868 1.377 1.00 97.56 217 PHE A C 1
ATOM 1735 O O . PHE A 1 217 ? -11.008 6.725 0.565 1.00 97.56 217 PHE A O 1
ATOM 1742 N N . VAL A 1 218 ? -12.576 5.336 1.363 1.00 95.94 218 VAL A N 1
ATOM 1743 C CA . VAL A 1 218 ? -13.619 5.741 0.407 1.00 95.94 218 VAL A CA 1
ATOM 1744 C C . VAL A 1 218 ? -13.948 7.225 0.565 1.00 95.94 218 VAL A C 1
ATOM 1746 O O . VAL A 1 218 ? -14.035 7.953 -0.424 1.00 95.94 218 VAL A O 1
ATOM 1749 N N . HIS A 1 219 ? -14.114 7.702 1.798 1.00 96.06 219 HIS A N 1
ATOM 1750 C CA . HIS A 1 219 ? -14.390 9.110 2.070 1.00 96.06 219 HIS A CA 1
ATOM 1751 C C . HIS A 1 219 ? -13.266 10.016 1.569 1.00 96.06 219 HIS A C 1
ATOM 1753 O O . HIS A 1 219 ? -13.538 11.005 0.893 1.00 96.06 219 HIS A O 1
ATOM 1759 N N . LEU A 1 220 ? -12.012 9.650 1.823 1.00 95.44 220 LEU A N 1
ATOM 1760 C CA . LEU A 1 220 ? -10.861 10.463 1.454 1.00 95.44 220 LEU A CA 1
ATOM 1761 C C . LEU A 1 220 ? -10.583 10.460 -0.056 1.00 95.44 220 LEU A C 1
ATOM 1763 O O . LEU A 1 220 ? -10.334 11.520 -0.625 1.00 95.44 220 LEU A O 1
ATOM 1767 N N . TRP A 1 221 ? -10.636 9.292 -0.703 1.00 95.69 221 TRP A N 1
ATOM 1768 C CA . TRP A 1 221 ? -10.156 9.105 -2.079 1.00 95.69 221 TRP A CA 1
ATOM 1769 C C . TRP A 1 221 ? -11.247 9.074 -3.144 1.00 95.69 221 TRP A C 1
ATOM 1771 O O . TRP A 1 221 ? -10.958 9.385 -4.295 1.00 95.69 221 TRP A O 1
ATOM 1781 N N . GLN A 1 222 ? -12.486 8.715 -2.793 1.00 94.94 222 GLN A N 1
ATOM 1782 C CA . GLN A 1 222 ? -13.612 8.728 -3.741 1.00 94.94 222 GLN A CA 1
ATOM 1783 C C . GLN A 1 222 ? -14.492 9.963 -3.576 1.00 94.94 222 GLN A C 1
ATOM 1785 O O . GLN A 1 222 ? -15.044 10.461 -4.553 1.00 94.94 222 GLN A O 1
ATOM 1790 N N . LYS A 1 223 ? -14.658 10.443 -2.337 1.00 94.19 223 LYS A N 1
ATOM 1791 C CA . LYS A 1 223 ? -15.552 11.569 -2.022 1.00 94.19 223 LYS A CA 1
ATOM 1792 C C . LYS A 1 223 ? -14.811 12.887 -1.788 1.00 94.19 223 LYS A C 1
ATOM 1794 O O . LYS A 1 223 ? -15.475 13.901 -1.592 1.00 94.19 223 LYS A O 1
ATOM 1799 N N . GLU A 1 224 ? -13.473 12.870 -1.785 1.00 92.94 224 GLU A N 1
ATOM 1800 C CA . GLU A 1 224 ? -12.615 14.020 -1.442 1.00 92.94 224 GLU A CA 1
ATOM 1801 C C . GLU A 1 224 ? -13.045 14.685 -0.118 1.00 92.94 224 GLU A C 1
ATOM 1803 O O . GLU A 1 224 ? -13.044 15.907 0.047 1.00 92.94 224 GLU A O 1
ATOM 1808 N N . GLY A 1 225 ? -13.463 13.849 0.834 1.00 94.31 225 GLY A N 1
ATOM 1809 C CA . GLY A 1 225 ? -13.978 14.260 2.126 1.00 94.31 225 GLY A CA 1
ATOM 1810 C C . GLY A 1 225 ? -12.900 14.826 3.050 1.00 94.31 225 GLY A C 1
ATOM 1811 O O . GLY A 1 225 ? -11.703 14.560 2.903 1.00 94.31 225 GLY A O 1
ATOM 1812 N N . LYS A 1 226 ? -13.344 15.618 4.029 1.00 94.75 226 LYS A N 1
ATOM 1813 C CA . LYS A 1 226 ? -12.491 16.155 5.096 1.00 94.75 226 LYS A CA 1
ATOM 1814 C C . LYS A 1 226 ? -12.388 15.175 6.257 1.00 94.75 226 LYS A C 1
ATOM 1816 O O . LYS A 1 226 ? -13.321 14.408 6.486 1.00 94.75 226 LYS A O 1
ATOM 1821 N N . ILE A 1 227 ? -11.261 15.234 6.959 1.00 95.56 227 ILE A N 1
ATOM 1822 C CA . ILE A 1 227 ? -10.925 14.451 8.161 1.00 95.56 227 ILE A CA 1
ATOM 1823 C C . ILE A 1 227 ? -10.098 15.307 9.141 1.00 95.56 227 ILE A C 1
ATOM 1825 O O . ILE A 1 227 ? -9.269 14.801 9.895 1.00 95.56 227 ILE A O 1
ATOM 1829 N N . ASP A 1 228 ? -10.287 16.627 9.083 1.00 95.25 228 ASP A N 1
ATOM 1830 C CA . ASP A 1 228 ? -9.425 17.616 9.737 1.00 95.25 228 ASP A CA 1
ATOM 1831 C C . ASP A 1 228 ? -9.829 17.859 11.199 1.00 95.25 228 ASP A C 1
ATOM 1833 O O . ASP A 1 228 ? -9.158 18.600 11.917 1.00 95.25 228 ASP A O 1
ATOM 1837 N N . SER A 1 229 ? -10.937 17.263 11.642 1.00 97.06 229 SER A N 1
ATOM 1838 C CA . SER A 1 229 ? -11.488 17.415 12.984 1.00 97.06 229 SER A CA 1
ATOM 1839 C C . SER A 1 229 ? -12.123 16.117 13.498 1.00 97.06 229 SER A C 1
ATOM 1841 O O . SER A 1 229 ? -12.506 15.254 12.705 1.00 97.06 229 SER A O 1
ATOM 1843 N N . PRO A 1 230 ? -12.319 15.977 14.822 1.00 96.50 230 PRO A N 1
ATOM 1844 C CA . PRO A 1 230 ? -13.058 14.852 15.393 1.00 96.50 230 PRO A CA 1
ATOM 1845 C C . PRO A 1 230 ? -14.475 14.715 14.833 1.00 96.50 230 PRO A C 1
ATOM 1847 O O . PRO A 1 230 ? -14.952 13.593 14.673 1.00 96.50 230 PRO A O 1
ATOM 1850 N N . GLN A 1 231 ? -15.127 15.839 14.516 1.00 95.56 231 GLN A N 1
ATOM 1851 C CA . GLN A 1 231 ? -16.487 15.882 13.978 1.00 95.56 231 GLN A CA 1
ATOM 1852 C C . GLN A 1 231 ? -16.567 15.300 12.564 1.00 95.56 231 GLN A C 1
ATOM 1854 O O . GLN A 1 231 ? -17.585 14.716 12.206 1.00 95.56 231 GLN A O 1
ATOM 1859 N N . ASP A 1 232 ? -15.493 15.402 11.779 1.00 96.38 232 ASP A N 1
ATOM 1860 C CA . ASP A 1 232 ? -15.434 14.806 10.441 1.00 96.38 232 ASP A CA 1
ATOM 1861 C C . ASP A 1 232 ? -15.403 13.267 10.487 1.00 96.38 232 ASP A C 1
ATOM 1863 O O . ASP A 1 232 ? -15.780 12.609 9.516 1.00 96.38 232 ASP A O 1
ATOM 1867 N N . ILE A 1 233 ? -14.976 12.683 11.614 1.00 96.62 233 ILE A N 1
ATOM 1868 C CA . ILE A 1 233 ? -14.883 11.228 11.805 1.00 96.62 233 ILE A CA 1
ATOM 1869 C C . ILE A 1 233 ? -16.207 10.630 12.292 1.00 96.62 233 ILE A C 1
ATOM 1871 O O . ILE A 1 233 ? -16.499 9.470 12.002 1.00 96.62 233 ILE A O 1
ATOM 1875 N N . GLU A 1 234 ? -17.044 11.410 12.983 1.00 92.81 234 GLU A N 1
ATOM 1876 C CA . GLU A 1 234 ? -18.316 10.934 13.547 1.00 92.81 234 GLU A CA 1
ATOM 1877 C C . GLU A 1 234 ? -19.207 10.224 12.505 1.00 92.81 234 GLU A C 1
ATOM 1879 O O . GLU A 1 234 ? -19.627 9.095 12.773 1.00 92.81 234 GLU A O 1
ATOM 1884 N N . PRO A 1 235 ? -19.446 10.776 11.293 1.00 91.06 235 PRO A N 1
ATOM 1885 C CA . PRO A 1 235 ? -20.255 10.102 10.277 1.00 91.06 235 PRO A CA 1
ATOM 1886 C C . PRO A 1 235 ? -19.633 8.801 9.758 1.00 91.06 235 PRO A C 1
ATOM 1888 O O . PRO A 1 235 ? -20.361 7.934 9.280 1.00 91.06 235 PRO A O 1
ATOM 1891 N N . LEU A 1 236 ? -18.307 8.655 9.838 1.00 93.38 236 LEU A N 1
ATOM 1892 C CA . LEU A 1 236 ? -17.601 7.465 9.362 1.00 93.38 236 LEU A CA 1
ATOM 1893 C C . LEU A 1 236 ? -17.833 6.281 10.299 1.00 93.38 236 LEU A C 1
ATOM 1895 O O . LEU A 1 236 ? -18.058 5.179 9.811 1.00 93.38 236 LEU A O 1
ATOM 1899 N N . PHE A 1 237 ? -17.887 6.516 11.616 1.00 89.00 237 PHE A N 1
ATOM 1900 C CA . PHE A 1 237 ? -18.296 5.483 12.570 1.00 89.00 237 PHE A CA 1
ATOM 1901 C C . PHE A 1 237 ? -19.750 5.053 12.370 1.00 89.00 237 PHE A C 1
ATOM 1903 O O . PHE A 1 237 ? -20.056 3.870 12.456 1.00 89.00 237 PHE A O 1
ATOM 1910 N N . LEU A 1 238 ? -20.647 6.005 12.085 1.00 81.94 238 LEU A N 1
ATOM 1911 C CA . LEU A 1 238 ? -22.064 5.711 11.833 1.00 81.94 238 LEU A CA 1
ATOM 1912 C C . LEU A 1 238 ? -22.276 4.909 10.542 1.00 81.94 238 LEU A C 1
ATOM 1914 O O . LEU A 1 238 ? -23.270 4.201 10.410 1.00 81.94 238 LEU A O 1
ATOM 1918 N N . ALA A 1 239 ? -21.357 5.039 9.584 1.00 81.69 239 ALA A N 1
ATOM 1919 C CA . ALA A 1 239 ? -21.353 4.249 8.360 1.00 81.69 239 ALA A CA 1
ATOM 1920 C C . ALA A 1 239 ? -20.736 2.853 8.554 1.00 81.69 239 ALA A C 1
ATOM 1922 O O . ALA A 1 239 ? -20.924 1.998 7.690 1.00 81.69 239 ALA A O 1
ATOM 1923 N N . THR A 1 240 ? -20.014 2.622 9.658 1.00 78.88 240 THR A N 1
ATOM 1924 C CA . THR A 1 240 ? -19.399 1.333 9.973 1.00 78.88 240 THR A CA 1
ATOM 1925 C C . THR A 1 240 ? -20.451 0.322 10.438 1.00 78.88 240 THR A C 1
ATOM 1927 O O . THR A 1 240 ? -21.253 0.595 11.329 1.00 78.88 240 THR A O 1
ATOM 1930 N N . LYS A 1 241 ? -20.396 -0.899 9.907 1.00 67.56 241 LYS A N 1
ATOM 1931 C CA . LYS A 1 241 ? -21.133 -2.087 10.358 1.00 67.56 241 LYS A CA 1
ATOM 1932 C C . LYS A 1 241 ? -20.532 -2.644 11.650 1.00 67.56 241 LYS A C 1
ATOM 1934 O O . LYS A 1 241 ? -20.074 -3.782 11.722 1.00 67.56 241 LYS A O 1
ATOM 1939 N N . LEU A 1 242 ? -20.507 -1.816 12.680 1.00 63.03 242 LEU A N 1
ATOM 1940 C CA . LEU A 1 242 ? -20.321 -2.255 14.059 1.00 63.03 242 LEU A CA 1
ATOM 1941 C C . LEU A 1 242 ? -21.531 -3.113 14.471 1.00 63.03 242 LEU A C 1
ATOM 1943 O O . LEU A 1 242 ? -22.563 -3.090 13.801 1.00 63.03 242 LEU A O 1
ATOM 1947 N N . THR A 1 243 ? -21.409 -3.917 15.532 1.00 55.72 243 THR A N 1
ATOM 1948 C CA . THR A 1 243 ? -22.504 -4.779 16.008 1.00 55.72 243 THR A CA 1
ATOM 1949 C C . THR A 1 243 ? -23.787 -3.960 16.166 1.00 55.72 243 THR A C 1
ATOM 1951 O O . THR A 1 243 ? -23.874 -3.086 17.029 1.00 55.72 243 THR A O 1
ATOM 1954 N N . GLN A 1 244 ? -24.756 -4.234 15.284 1.00 54.53 244 GLN A N 1
ATOM 1955 C CA . GLN A 1 244 ? -25.920 -3.378 15.036 1.00 54.53 244 GLN A CA 1
ATOM 1956 C C . GLN A 1 244 ? -26.660 -3.048 16.345 1.00 54.53 244 GLN A C 1
ATOM 1958 O O . GLN A 1 244 ? -26.911 -1.891 16.646 1.00 54.53 244 GLN A O 1
ATOM 1963 N N . ASP A 1 245 ? -26.876 -4.040 17.210 1.00 57.88 245 ASP A N 1
ATOM 1964 C CA . ASP A 1 245 ? -27.756 -3.885 18.376 1.00 57.88 245 ASP A CA 1
ATOM 1965 C C . ASP A 1 245 ? -27.184 -3.028 19.525 1.00 57.88 245 ASP A C 1
ATOM 1967 O O . ASP A 1 245 ? -27.928 -2.305 20.194 1.00 57.88 245 ASP A O 1
ATOM 1971 N N . GLU A 1 246 ? -25.876 -3.091 19.791 1.00 59.25 246 GLU A N 1
ATOM 1972 C CA . GLU A 1 246 ? -25.254 -2.341 20.897 1.00 59.25 246 GLU A CA 1
ATOM 1973 C C . GLU A 1 246 ? -24.849 -0.934 20.462 1.00 59.25 246 GLU A C 1
ATOM 1975 O O . GLU A 1 246 ? -25.013 0.027 21.225 1.00 59.25 246 GLU A O 1
ATOM 1980 N N . LEU A 1 247 ? -24.371 -0.799 19.221 1.00 62.28 247 LEU A N 1
ATOM 1981 C CA . LEU A 1 247 ? -23.997 0.498 18.692 1.00 62.28 247 LEU A CA 1
ATOM 1982 C C . LEU A 1 247 ? -25.225 1.340 18.344 1.00 62.28 247 LEU A C 1
ATOM 1984 O O . LEU A 1 247 ? -25.232 2.518 18.691 1.00 62.28 247 LEU A O 1
ATOM 1988 N N . ASP A 1 248 ? -26.282 0.769 17.756 1.00 62.19 248 ASP A N 1
ATOM 1989 C CA . ASP A 1 248 ? -27.495 1.532 17.429 1.00 62.19 248 ASP A CA 1
ATOM 1990 C C . ASP A 1 248 ? -28.086 2.179 18.687 1.00 62.19 248 ASP A C 1
ATOM 1992 O O . ASP A 1 248 ? -28.485 3.345 18.665 1.00 62.19 248 ASP A O 1
ATOM 1996 N N . LYS A 1 249 ? -28.054 1.472 19.824 1.00 62.56 249 LYS A N 1
ATOM 1997 C CA . LYS A 1 249 ? -28.483 2.009 21.119 1.00 62.56 249 LYS A CA 1
ATOM 1998 C C . LYS A 1 249 ? -27.527 3.084 21.653 1.00 62.56 249 LYS A C 1
ATOM 2000 O O . LYS A 1 249 ? -27.972 4.139 22.101 1.00 62.56 249 LYS A O 1
ATOM 2005 N N . ALA A 1 250 ? -26.215 2.858 21.577 1.00 64.31 250 ALA A N 1
ATOM 2006 C CA . ALA A 1 250 ? -25.217 3.826 22.037 1.00 64.31 250 ALA A CA 1
ATOM 2007 C C . ALA A 1 250 ? -25.187 5.113 21.185 1.00 64.31 250 ALA A C 1
ATOM 2009 O O . ALA A 1 250 ? -24.955 6.204 21.720 1.00 64.31 250 ALA A O 1
ATOM 2010 N N . ILE A 1 251 ? -25.451 4.996 19.879 1.00 65.56 251 ILE A N 1
ATOM 2011 C CA . ILE A 1 251 ? -25.646 6.103 18.936 1.00 65.56 251 ILE A CA 1
ATOM 2012 C C . ILE A 1 251 ? -26.934 6.854 19.273 1.00 65.56 251 ILE A C 1
ATOM 2014 O O . ILE A 1 251 ? -26.899 8.081 19.381 1.00 65.56 251 ILE A O 1
ATOM 2018 N N . GLN A 1 252 ? -28.052 6.143 19.481 1.00 65.69 252 GLN A N 1
ATOM 2019 C CA . GLN A 1 252 ? -29.334 6.749 19.866 1.00 65.69 252 GLN A CA 1
ATOM 2020 C C . GLN A 1 252 ? -29.207 7.578 21.152 1.00 65.69 252 GLN A C 1
ATOM 2022 O O . GLN A 1 252 ? -29.705 8.703 21.207 1.00 65.69 252 GLN A O 1
ATOM 2027 N N . ASP A 1 253 ? -28.450 7.084 22.135 1.00 67.19 253 ASP A N 1
ATOM 2028 C CA . ASP A 1 253 ? -28.223 7.772 23.409 1.00 67.19 253 ASP A CA 1
ATOM 2029 C C . ASP A 1 253 ? -27.061 8.796 23.364 1.00 67.19 253 ASP A C 1
ATOM 2031 O O . ASP A 1 253 ? -26.702 9.375 24.392 1.00 67.19 253 ASP A O 1
ATOM 2035 N N . ARG A 1 254 ? -26.433 9.026 22.196 1.00 76.06 254 ARG A N 1
ATOM 2036 C CA . ARG A 1 254 ? -25.221 9.862 21.984 1.00 76.06 254 ARG A CA 1
ATOM 2037 C C . ARG A 1 254 ? -23.997 9.479 22.828 1.00 76.06 254 ARG A C 1
ATOM 2039 O O . ARG A 1 254 ? -22.976 10.165 22.796 1.00 76.06 254 ARG A O 1
ATOM 2046 N N . THR A 1 255 ? -24.065 8.380 23.571 1.00 82.88 255 THR A N 1
ATOM 2047 C CA . THR A 1 255 ? -22.999 7.922 24.473 1.00 82.88 255 THR A CA 1
ATOM 2048 C C . THR A 1 255 ? -21.734 7.542 23.711 1.00 82.88 255 THR A C 1
ATOM 2050 O O . THR A 1 255 ? -20.636 7.830 24.184 1.00 82.88 255 THR A O 1
ATOM 2053 N N . PHE A 1 256 ? -21.882 6.982 22.507 1.00 85.19 256 PHE A N 1
ATOM 2054 C CA . PHE A 1 256 ? -20.759 6.603 21.655 1.00 85.19 256 PHE A CA 1
ATOM 2055 C C . PHE A 1 256 ? -19.958 7.821 21.174 1.00 85.19 256 PHE A C 1
ATOM 2057 O O . PHE A 1 256 ? -18.750 7.893 21.387 1.00 85.19 256 PHE A O 1
ATOM 2064 N N . ILE A 1 257 ? -20.641 8.822 20.608 1.00 88.56 257 ILE A N 1
ATOM 2065 C CA . ILE A 1 257 ? -20.007 10.056 20.116 1.00 88.56 257 ILE A CA 1
ATOM 2066 C C . ILE A 1 257 ? -19.374 10.851 21.264 1.00 88.56 257 ILE A C 1
ATOM 2068 O O . ILE A 1 257 ? -18.245 11.318 21.141 1.00 88.56 257 ILE A O 1
ATOM 2072 N N . ASN A 1 258 ? -20.037 10.930 22.421 1.00 91.06 258 ASN A N 1
ATOM 2073 C CA . ASN A 1 258 ? -19.442 11.544 23.610 1.00 91.06 258 ASN A CA 1
ATOM 2074 C C . ASN A 1 258 ? -18.176 10.792 24.069 1.00 91.06 258 ASN A C 1
ATOM 2076 O O . ASN A 1 258 ? -17.216 11.411 24.527 1.00 91.06 258 ASN A O 1
ATOM 2080 N N . GLY A 1 259 ? -18.162 9.460 23.944 1.00 93.00 259 GLY A N 1
ATOM 2081 C CA . GLY A 1 259 ? -16.993 8.623 24.215 1.00 93.00 259 GLY A CA 1
ATOM 2082 C C . GLY A 1 259 ? -15.824 8.924 23.277 1.00 93.00 259 GLY A C 1
ATOM 2083 O O . GLY A 1 259 ? -14.699 9.076 23.751 1.00 93.00 259 GLY A O 1
ATOM 2084 N N . TRP A 1 260 ? -16.099 9.080 21.979 1.00 94.62 260 TRP A N 1
ATOM 2085 C CA . TRP A 1 260 ? -15.119 9.506 20.974 1.00 94.62 260 TRP A CA 1
ATOM 2086 C C . TRP A 1 260 ? -14.529 10.881 21.299 1.00 94.62 260 TRP A C 1
ATOM 2088 O O . TRP A 1 260 ? -13.312 11.028 21.394 1.00 94.62 260 TRP A O 1
ATOM 2098 N N . GLN A 1 261 ? -15.379 11.879 21.544 1.00 95.44 261 GLN A N 1
ATOM 2099 C CA . GLN A 1 261 ? -14.931 13.239 21.856 1.00 95.44 261 GLN A CA 1
ATOM 2100 C C . GLN A 1 261 ? -14.056 13.263 23.116 1.00 95.44 261 GLN A C 1
ATOM 2102 O O . GLN A 1 261 ? -12.949 13.800 23.101 1.00 95.44 261 GLN A O 1
ATOM 2107 N N . LYS A 1 262 ? -14.489 12.570 24.177 1.00 96.88 262 LYS A N 1
ATOM 2108 C CA . LYS A 1 262 ? -13.701 12.427 25.406 1.00 96.88 262 LYS A CA 1
ATOM 2109 C C . LYS A 1 262 ? -12.369 11.717 25.162 1.00 96.88 262 LYS A C 1
ATOM 2111 O O . LYS A 1 262 ? -11.372 12.057 25.799 1.00 96.88 262 LYS A O 1
ATOM 2116 N N . TYR A 1 263 ? -12.340 10.709 24.292 1.00 97.88 263 TYR A N 1
ATOM 2117 C CA . TYR A 1 263 ? -11.110 10.004 23.946 1.00 97.88 263 TYR A CA 1
ATOM 2118 C C . TYR A 1 263 ? -10.102 10.940 23.280 1.00 97.88 263 TYR A C 1
ATOM 2120 O O . TYR A 1 263 ? -8.957 10.998 23.731 1.00 97.88 263 TYR A O 1
ATOM 2128 N N . VAL A 1 264 ? -10.532 11.712 22.278 1.00 97.56 264 VAL A N 1
ATOM 2129 C CA . VAL A 1 264 ? -9.673 12.690 21.592 1.00 97.56 264 VAL A CA 1
ATOM 2130 C C . VAL A 1 264 ? -9.091 13.705 22.577 1.00 97.56 264 VAL A C 1
ATOM 2132 O O . VAL A 1 264 ? -7.899 13.991 22.522 1.00 97.56 264 VAL A O 1
ATOM 2135 N N . GLU A 1 265 ? -9.903 14.203 23.511 1.00 97.25 265 GLU A N 1
ATOM 2136 C CA . GLU A 1 265 ? -9.487 15.187 24.521 1.00 97.25 265 GLU A CA 1
ATOM 2137 C C . GLU A 1 265 ? -8.580 14.619 25.627 1.00 97.25 265 GLU A C 1
ATOM 2139 O O . GLU A 1 265 ? -8.032 15.384 26.421 1.00 97.25 265 GLU A O 1
ATOM 2144 N N . SER A 1 266 ? -8.431 13.293 25.720 1.00 96.19 266 SER A N 1
ATOM 2145 C CA . SER A 1 266 ? -7.672 12.643 26.793 1.00 96.19 266 SER A CA 1
ATOM 2146 C C . SER A 1 266 ? -6.533 11.770 26.271 1.00 96.19 266 SER A C 1
ATOM 2148 O O . SER A 1 266 ? -5.383 12.196 26.268 1.00 96.19 266 SER A O 1
ATOM 2150 N N . LYS A 1 267 ? -6.833 10.540 25.849 1.00 97.12 267 LYS A N 1
ATOM 2151 C CA . LYS A 1 267 ? -5.834 9.521 25.487 1.00 97.12 267 LYS A CA 1
ATOM 2152 C C . LYS A 1 267 ? -5.470 9.508 24.003 1.00 97.12 267 LYS A C 1
ATOM 2154 O O . LYS A 1 267 ? -4.481 8.880 23.634 1.00 97.12 267 LYS A O 1
ATOM 2159 N N . GLY A 1 268 ? -6.267 10.155 23.149 1.00 97.75 268 GLY A N 1
ATOM 2160 C CA . GLY A 1 268 ? -6.149 10.047 21.694 1.00 97.75 268 GLY A CA 1
ATOM 2161 C C . GLY A 1 268 ? -4.763 10.406 21.170 1.00 97.75 268 GLY A C 1
ATOM 2162 O O . GLY A 1 268 ? -4.187 9.645 20.393 1.00 97.75 268 GLY A O 1
ATOM 2163 N N . LEU A 1 269 ? -4.200 11.517 21.650 1.00 97.69 269 LEU A N 1
ATOM 2164 C CA . LEU A 1 269 ? -2.863 11.956 21.256 1.00 97.69 269 LEU A CA 1
ATOM 2165 C C . LEU A 1 269 ? -1.768 10.991 21.727 1.00 97.69 269 LEU A C 1
ATOM 2167 O O . LEU A 1 269 ? -0.919 10.611 20.929 1.00 97.69 269 LEU A O 1
ATOM 2171 N N . GLU A 1 270 ? -1.836 10.522 22.974 1.00 97.75 270 GLU A N 1
ATOM 2172 C CA . GLU A 1 270 ? -0.869 9.563 23.527 1.00 97.75 270 GLU A CA 1
ATOM 2173 C C . GLU A 1 270 ? -0.855 8.245 22.733 1.00 97.75 270 GLU A C 1
ATOM 2175 O O . GLU A 1 270 ? 0.203 7.702 22.410 1.00 97.75 270 GLU A O 1
ATOM 2180 N N . HIS A 1 271 ? -2.036 7.719 22.392 1.00 98.00 271 HIS A N 1
ATOM 2181 C CA . HIS A 1 271 ? -2.150 6.508 21.581 1.00 98.00 271 HIS A CA 1
ATOM 2182 C C . HIS A 1 271 ? -1.599 6.717 20.166 1.00 98.00 271 HIS A C 1
ATOM 2184 O O . HIS A 1 271 ? -0.902 5.841 19.650 1.00 98.00 271 HIS A O 1
ATOM 2190 N N . LEU A 1 272 ? -1.886 7.869 19.552 1.00 97.88 272 LEU A N 1
ATOM 2191 C CA . LEU A 1 272 ? -1.400 8.209 18.217 1.00 97.88 272 LEU A CA 1
ATOM 2192 C C . LEU A 1 272 ? 0.128 8.316 18.173 1.00 97.88 272 LEU A C 1
ATOM 2194 O O . LEU A 1 272 ? 0.758 7.745 17.282 1.00 97.88 272 LEU A O 1
ATOM 2198 N N . GLU A 1 273 ? 0.726 9.021 19.133 1.00 96.81 273 GLU A N 1
ATOM 2199 C CA . GLU A 1 273 ? 2.180 9.163 19.248 1.00 96.81 273 GLU A CA 1
ATOM 2200 C C . GLU A 1 273 ? 2.845 7.796 19.4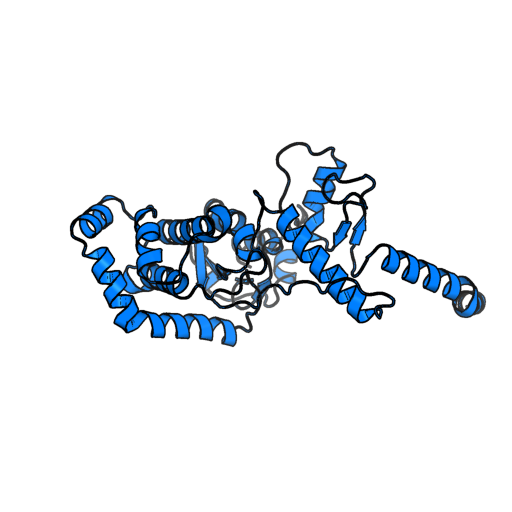18 1.00 96.81 273 GLU A C 1
ATOM 2202 O O . GLU A 1 273 ? 3.742 7.453 18.649 1.00 96.81 273 GLU A O 1
ATOM 2207 N N . ARG A 1 274 ? 2.322 6.954 20.319 1.00 96.12 274 ARG A N 1
ATOM 2208 C CA . ARG A 1 274 ? 2.814 5.584 20.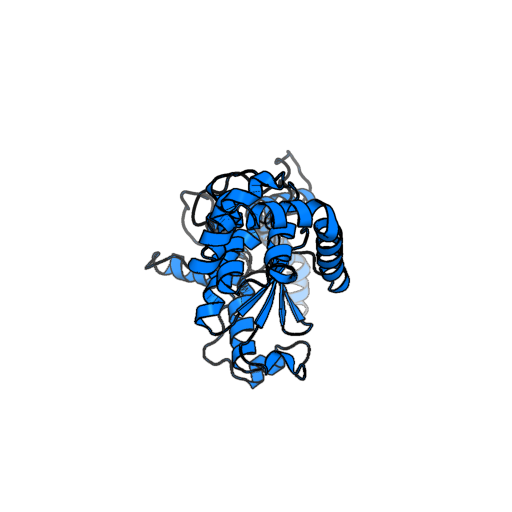523 1.00 96.12 274 ARG A CA 1
ATOM 2209 C C . ARG A 1 274 ? 2.737 4.732 19.251 1.00 96.12 274 ARG A C 1
ATOM 2211 O O . ARG A 1 274 ? 3.678 3.996 18.951 1.00 96.12 274 ARG A O 1
ATOM 2218 N N . ALA A 1 275 ? 1.638 4.814 18.497 1.00 95.12 275 ALA A N 1
ATOM 2219 C CA . ALA A 1 275 ? 1.487 4.084 17.237 1.00 95.12 275 ALA A CA 1
ATOM 2220 C C . ALA A 1 275 ? 2.515 4.544 16.186 1.00 95.12 275 ALA A C 1
ATOM 2222 O O . ALA A 1 275 ? 3.167 3.718 15.542 1.00 95.12 275 ALA A O 1
ATOM 2223 N N . ARG A 1 276 ? 2.727 5.861 16.064 1.00 93.44 276 ARG A N 1
ATOM 2224 C CA . ARG A 1 276 ? 3.709 6.448 15.139 1.00 93.44 276 ARG A CA 1
ATOM 2225 C C . ARG A 1 276 ? 5.150 6.109 15.538 1.00 93.44 276 ARG A C 1
ATOM 2227 O O . ARG A 1 276 ? 5.943 5.755 14.666 1.00 93.44 276 ARG A O 1
ATOM 2234 N N . GLU A 1 277 ? 5.486 6.126 16.826 1.00 92.50 277 GLU A N 1
ATOM 2235 C CA . GLU A 1 277 ? 6.803 5.717 17.339 1.00 92.50 277 GLU A CA 1
ATOM 2236 C C . GLU A 1 277 ? 7.120 4.244 17.050 1.00 92.50 277 GLU A C 1
ATOM 2238 O O . GLU A 1 277 ? 8.253 3.915 16.685 1.00 92.50 277 GLU A O 1
ATOM 2243 N N . ALA A 1 278 ? 6.123 3.357 17.137 1.00 87.44 278 ALA A N 1
ATOM 2244 C CA . ALA A 1 278 ? 6.299 1.941 16.816 1.00 87.44 278 ALA A CA 1
ATOM 2245 C C . ALA A 1 278 ? 6.730 1.715 15.353 1.00 87.44 278 ALA A C 1
ATOM 2247 O O . ALA A 1 278 ? 7.541 0.834 15.077 1.00 87.44 278 ALA A O 1
ATOM 2248 N N . SER A 1 279 ? 6.253 2.541 14.415 1.00 85.06 279 SER A N 1
ATOM 2249 C CA . SER A 1 279 ? 6.686 2.461 13.011 1.00 85.06 279 SER A CA 1
ATOM 2250 C C . SER A 1 279 ? 8.161 2.851 12.824 1.00 85.06 279 SER A C 1
ATOM 2252 O O . SER A 1 279 ? 8.877 2.230 12.034 1.00 85.06 279 SER A O 1
ATOM 2254 N N . LEU A 1 280 ? 8.646 3.834 13.595 1.00 83.31 280 LEU A N 1
ATOM 2255 C CA . LEU A 1 280 ? 10.034 4.301 13.541 1.00 83.31 280 LEU A CA 1
ATOM 2256 C C . LEU A 1 280 ? 11.000 3.246 14.081 1.00 83.31 280 LEU A C 1
ATOM 2258 O O . LEU A 1 280 ? 12.037 2.999 13.466 1.00 83.31 280 LEU A O 1
ATOM 2262 N N . SER A 1 281 ? 10.654 2.598 15.198 1.00 77.25 281 SER A N 1
ATOM 2263 C CA . SER A 1 281 ? 11.499 1.555 15.796 1.00 77.25 281 SER A CA 1
ATOM 2264 C C . SER A 1 281 ? 11.668 0.343 14.874 1.00 77.25 281 SER A C 1
ATOM 2266 O O . SER A 1 281 ? 12.728 -0.279 14.858 1.00 77.25 281 SER A O 1
ATOM 2268 N N . GLN A 1 282 ? 10.666 0.067 14.038 1.00 81.50 282 GLN A N 1
ATOM 2269 C CA . GLN A 1 282 ? 10.671 -1.006 13.043 1.00 81.50 282 GLN A CA 1
ATOM 2270 C C . GLN A 1 282 ? 11.210 -0.559 11.669 1.00 81.50 282 GLN A C 1
ATOM 2272 O O . GLN A 1 282 ? 11.167 -1.316 10.702 1.00 81.50 282 GLN A O 1
ATOM 2277 N N . SER A 1 283 ? 11.751 0.664 11.563 1.00 86.50 283 SER A N 1
ATOM 2278 C CA . SER A 1 283 ? 12.298 1.234 10.318 1.00 86.50 283 SER A CA 1
ATOM 2279 C C . SER A 1 283 ? 11.302 1.262 9.144 1.00 86.50 283 SER A C 1
ATOM 2281 O O . SER A 1 283 ? 11.688 1.183 7.969 1.00 86.50 283 SER A O 1
ATOM 2283 N N . ILE A 1 284 ? 10.009 1.407 9.446 1.00 91.88 284 ILE A N 1
ATOM 2284 C CA . ILE A 1 284 ? 8.938 1.512 8.455 1.00 91.88 284 ILE A CA 1
ATOM 2285 C C . ILE A 1 284 ? 8.869 2.950 7.941 1.00 91.88 284 ILE A C 1
ATOM 2287 O O . ILE A 1 284 ? 8.809 3.908 8.704 1.00 91.88 284 ILE A O 1
ATOM 2291 N N . SER A 1 285 ? 8.913 3.118 6.619 1.00 89.62 285 SER A N 1
ATOM 2292 C CA . SER A 1 285 ? 8.910 4.448 5.981 1.00 89.62 285 SER A CA 1
ATOM 2293 C C . SER A 1 285 ? 8.060 4.541 4.714 1.00 89.62 285 SER A C 1
ATOM 2295 O O . SER A 1 285 ? 7.899 5.628 4.155 1.00 89.62 285 SER A O 1
ATOM 2297 N N . THR A 1 286 ? 7.511 3.415 4.259 1.00 92.31 286 THR A N 1
ATOM 2298 C CA . THR A 1 286 ? 6.712 3.290 3.036 1.00 92.31 286 THR A CA 1
ATOM 2299 C C . THR A 1 286 ? 5.376 2.649 3.363 1.00 92.31 286 THR A C 1
ATOM 2301 O O . THR A 1 286 ? 5.332 1.730 4.177 1.00 92.31 286 THR A O 1
ATOM 2304 N N . ALA A 1 287 ? 4.301 3.105 2.729 1.00 95.06 287 ALA A N 1
ATOM 2305 C CA . ALA A 1 287 ? 2.966 2.557 2.928 1.00 95.06 287 ALA A CA 1
ATOM 2306 C C . ALA A 1 287 ? 2.433 1.936 1.615 1.00 95.06 287 ALA A C 1
ATOM 2308 O O . ALA A 1 287 ? 2.679 2.512 0.552 1.00 95.06 287 ALA A O 1
ATOM 2309 N N . PRO A 1 288 ? 1.744 0.780 1.666 1.00 97.50 288 PRO A N 1
ATOM 2310 C CA . PRO A 1 288 ? 1.669 -0.112 2.820 1.00 97.50 288 PRO A CA 1
ATOM 2311 C C . PRO A 1 288 ? 2.986 -0.889 3.020 1.00 97.50 288 PRO A C 1
ATOM 2313 O O . PRO A 1 288 ? 3.727 -1.146 2.063 1.00 97.50 288 PRO A O 1
ATOM 2316 N N . THR A 1 289 ? 3.267 -1.289 4.259 1.00 97.56 289 THR A N 1
ATOM 2317 C CA . THR A 1 289 ? 4.302 -2.283 4.585 1.00 97.56 289 THR A CA 1
ATOM 2318 C C . THR A 1 289 ? 3.706 -3.350 5.493 1.00 97.56 289 THR A C 1
ATOM 2320 O O . THR A 1 289 ? 3.075 -3.030 6.493 1.00 97.56 289 THR A O 1
ATOM 2323 N N . PHE A 1 290 ? 3.926 -4.613 5.158 1.00 96.25 290 PHE A N 1
ATOM 2324 C CA . PHE A 1 290 ? 3.468 -5.758 5.935 1.00 96.25 290 PHE A CA 1
ATOM 2325 C C . PHE A 1 290 ? 4.624 -6.333 6.739 1.00 96.25 290 PHE A C 1
ATOM 2327 O O . PHE A 1 290 ? 5.748 -6.357 6.233 1.00 96.25 290 PHE A O 1
ATOM 2334 N N . LEU A 1 291 ? 4.358 -6.820 7.947 1.00 92.31 291 LEU A N 1
ATOM 2335 C CA . LEU A 1 291 ? 5.335 -7.585 8.714 1.00 92.31 291 LEU A CA 1
ATOM 2336 C C . LEU A 1 291 ? 4.917 -9.041 8.830 1.00 92.31 291 LEU A C 1
ATOM 2338 O O . LEU A 1 291 ? 3.799 -9.344 9.241 1.00 92.31 291 LEU A O 1
ATOM 2342 N N . LEU A 1 292 ? 5.856 -9.925 8.509 1.00 87.88 292 LEU A N 1
ATOM 2343 C CA . LEU A 1 292 ? 5.766 -11.346 8.804 1.00 87.88 292 LEU A CA 1
ATOM 2344 C C . LEU A 1 292 ? 6.826 -11.669 9.862 1.00 87.88 292 LEU A C 1
ATOM 2346 O O . LEU A 1 292 ? 8.016 -11.737 9.551 1.00 87.88 292 LEU A O 1
ATOM 2350 N N . GLY A 1 293 ? 6.402 -11.770 11.126 1.00 82.25 293 GLY A N 1
ATOM 2351 C CA . GLY A 1 293 ? 7.319 -11.678 12.266 1.00 82.25 293 GLY A CA 1
ATOM 2352 C C . GLY A 1 293 ? 8.035 -10.323 12.256 1.00 82.25 293 GLY A C 1
ATOM 2353 O O . GLY A 1 293 ? 7.397 -9.271 12.264 1.00 82.25 293 GLY A O 1
ATOM 2354 N N . THR A 1 294 ? 9.362 -10.338 12.151 1.00 83.38 294 THR A N 1
ATOM 2355 C CA . THR A 1 294 ? 10.200 -9.130 12.059 1.00 83.38 294 THR A CA 1
ATOM 2356 C C . THR A 1 294 ? 10.506 -8.692 10.621 1.00 83.38 294 THR A C 1
ATOM 2358 O O . THR A 1 294 ? 11.087 -7.624 10.421 1.00 83.38 294 THR A O 1
ATOM 2361 N N . GLU A 1 295 ? 10.138 -9.488 9.609 1.00 89.50 295 GLU A N 1
ATOM 2362 C CA . GLU A 1 295 ? 10.522 -9.258 8.213 1.00 89.50 295 GLU A CA 1
ATOM 2363 C C . GLU A 1 295 ? 9.565 -8.278 7.502 1.00 89.50 295 GLU A C 1
ATOM 2365 O O . GLU A 1 295 ? 8.366 -8.563 7.403 1.00 89.50 295 GLU A O 1
ATOM 2370 N N . PRO A 1 296 ? 10.060 -7.142 6.962 1.00 92.56 296 PRO A N 1
ATOM 2371 C CA . PRO A 1 296 ? 9.217 -6.155 6.298 1.00 92.56 296 PRO A CA 1
ATOM 2372 C C . PRO A 1 296 ? 9.050 -6.389 4.791 1.00 92.56 296 PRO A C 1
ATOM 2374 O O . PRO A 1 296 ? 10.014 -6.400 4.024 1.00 92.56 296 PRO A O 1
ATOM 2377 N N . PHE A 1 297 ? 7.798 -6.407 4.337 1.00 94.94 297 PHE A N 1
ATOM 2378 C CA . PHE A 1 297 ? 7.399 -6.504 2.934 1.00 94.94 297 PHE A CA 1
ATOM 2379 C C . PHE A 1 297 ? 6.735 -5.211 2.464 1.00 94.94 297 PHE A C 1
ATOM 2381 O O . PHE A 1 297 ? 5.654 -4.845 2.918 1.00 94.94 297 PHE A O 1
ATOM 2388 N N . ARG A 1 298 ? 7.371 -4.506 1.526 1.00 95.25 298 ARG A N 1
ATOM 2389 C CA . ARG A 1 298 ? 6.893 -3.202 1.042 1.00 95.25 298 ARG A CA 1
ATOM 2390 C C . ARG A 1 298 ? 6.003 -3.360 -0.189 1.00 95.25 298 ARG A C 1
ATOM 2392 O O . ARG A 1 298 ? 6.443 -3.933 -1.187 1.00 95.25 298 ARG A O 1
ATOM 2399 N N . GLY A 1 299 ? 4.809 -2.770 -0.135 1.00 94.75 299 GLY A N 1
ATOM 2400 C CA . GLY A 1 299 ? 3.853 -2.725 -1.240 1.00 94.75 299 GLY A CA 1
ATOM 2401 C C . GLY A 1 299 ? 3.020 -3.999 -1.410 1.00 94.75 299 GLY A C 1
ATOM 2402 O O . GLY A 1 299 ? 3.456 -5.110 -1.110 1.00 94.75 299 GLY A O 1
ATOM 2403 N N . GLN A 1 300 ? 1.805 -3.834 -1.937 1.00 95.38 300 GLN A N 1
ATOM 2404 C CA . GLN A 1 300 ? 0.820 -4.917 -2.053 1.00 95.38 300 GLN A CA 1
ATOM 2405 C C . GLN A 1 300 ? 1.225 -6.072 -2.978 1.00 95.38 300 GLN A C 1
ATOM 2407 O O . GLN A 1 300 ? 0.750 -7.190 -2.801 1.00 95.38 300 GLN A O 1
ATOM 2412 N N . ALA A 1 301 ? 2.164 -5.854 -3.905 1.00 97.31 301 ALA A N 1
ATOM 2413 C CA . ALA A 1 301 ? 2.634 -6.903 -4.811 1.00 97.31 301 ALA A CA 1
ATOM 2414 C C . ALA A 1 301 ? 3.266 -8.109 -4.084 1.00 97.31 301 ALA A C 1
ATOM 2416 O O . ALA A 1 301 ? 3.417 -9.172 -4.685 1.00 97.31 301 ALA A O 1
ATOM 2417 N N . GLN A 1 302 ? 3.635 -7.950 -2.806 1.00 96.69 302 GLN A N 1
ATOM 2418 C CA . GLN A 1 302 ? 4.207 -8.994 -1.951 1.00 96.69 302 GLN A CA 1
ATOM 2419 C C . GLN A 1 302 ? 3.164 -9.948 -1.351 1.00 96.69 302 GLN A C 1
ATOM 2421 O O . GLN A 1 302 ? 3.533 -11.038 -0.913 1.00 96.69 302 GLN A O 1
ATOM 2426 N N . LEU A 1 303 ? 1.878 -9.575 -1.342 1.00 96.44 303 LEU A N 1
ATOM 2427 C CA . LEU A 1 303 ? 0.813 -10.353 -0.702 1.00 96.44 303 LEU A CA 1
ATOM 2428 C C . LEU A 1 303 ? 0.771 -11.831 -1.130 1.00 96.44 303 LEU A C 1
ATOM 2430 O O . LEU A 1 303 ? 0.631 -12.664 -0.239 1.00 96.44 303 LEU A O 1
ATOM 2434 N N . PRO A 1 304 ? 0.976 -12.218 -2.409 1.00 95.62 304 PRO A N 1
ATOM 2435 C CA . PRO A 1 304 ? 1.018 -13.633 -2.782 1.00 95.62 304 PRO A CA 1
ATOM 2436 C C . PRO A 1 304 ? 2.068 -14.446 -2.012 1.00 95.62 304 PRO A C 1
ATOM 2438 O O . PRO A 1 304 ? 1.764 -15.537 -1.533 1.00 95.62 304 PRO A O 1
ATOM 2441 N N . LEU A 1 305 ? 3.284 -13.909 -1.850 1.00 94.12 305 LEU A N 1
ATOM 2442 C CA . LEU A 1 305 ? 4.353 -14.565 -1.090 1.00 94.12 305 LEU A CA 1
ATOM 2443 C C . LEU A 1 305 ? 4.017 -14.619 0.403 1.00 94.12 305 LEU A C 1
ATOM 2445 O O . LEU A 1 305 ? 4.187 -15.664 1.025 1.00 94.12 305 LEU A O 1
ATOM 2449 N N . ILE A 1 306 ? 3.509 -13.517 0.960 1.00 94.06 306 ILE A N 1
ATOM 2450 C CA . ILE A 1 306 ? 3.116 -13.429 2.373 1.00 94.06 306 ILE A CA 1
ATOM 2451 C C . ILE A 1 306 ? 2.026 -14.459 2.692 1.00 94.06 306 ILE A C 1
ATOM 2453 O O . ILE A 1 306 ? 2.153 -15.206 3.658 1.00 94.06 306 ILE A O 1
ATOM 2457 N N . ILE A 1 307 ? 0.981 -14.546 1.862 1.00 93.31 307 ILE A N 1
ATOM 2458 C CA . ILE A 1 307 ? -0.124 -15.501 2.030 1.00 93.31 307 ILE A CA 1
ATOM 2459 C C . ILE A 1 307 ? 0.396 -16.938 1.960 1.00 93.31 307 ILE A C 1
ATOM 2461 O O . ILE A 1 307 ? 0.035 -17.757 2.805 1.00 93.31 307 ILE A O 1
ATOM 2465 N N . ALA A 1 308 ? 1.245 -17.256 0.976 1.00 92.00 308 ALA A N 1
ATOM 2466 C CA . ALA A 1 308 ? 1.814 -18.595 0.841 1.00 92.00 308 ALA A CA 1
ATOM 2467 C C . ALA A 1 308 ? 2.636 -18.990 2.076 1.00 92.00 308 ALA A C 1
ATOM 2469 O O . ALA A 1 308 ? 2.462 -20.087 2.603 1.00 92.00 308 ALA A O 1
ATOM 2470 N N . ARG A 1 309 ? 3.467 -18.073 2.581 1.00 90.12 309 ARG A N 1
ATOM 2471 C CA . ARG A 1 309 ? 4.272 -18.280 3.789 1.00 90.12 309 ARG A CA 1
ATOM 2472 C C . ARG A 1 309 ? 3.427 -18.448 5.052 1.00 90.12 309 ARG A C 1
ATOM 2474 O O . ARG A 1 309 ? 3.604 -19.432 5.764 1.00 90.12 309 ARG A O 1
ATOM 2481 N N . LEU A 1 310 ? 2.439 -17.580 5.270 1.00 88.69 310 LEU A N 1
ATOM 2482 C CA . LEU A 1 310 ? 1.496 -17.693 6.390 1.00 88.69 310 LEU A CA 1
ATOM 2483 C C . LEU A 1 310 ? 0.768 -19.044 6.393 1.00 88.69 310 LEU A C 1
ATOM 2485 O O . LEU A 1 310 ? 0.700 -19.712 7.423 1.00 88.69 310 LEU A O 1
ATOM 2489 N N . LYS A 1 311 ? 0.275 -19.488 5.232 1.00 86.38 311 LYS A N 1
ATOM 2490 C CA . LYS A 1 311 ? -0.411 -20.782 5.096 1.00 86.38 311 LYS A CA 1
ATOM 2491 C C . LYS A 1 311 ? 0.510 -21.981 5.307 1.00 86.38 311 LYS A C 1
ATOM 2493 O O . LYS A 1 311 ? 0.059 -22.994 5.835 1.00 86.38 311 LYS A O 1
ATOM 2498 N N . ALA A 1 312 ? 1.780 -21.860 4.930 1.00 86.25 312 ALA A N 1
ATOM 2499 C CA . ALA A 1 312 ? 2.806 -22.863 5.200 1.00 86.25 312 ALA A CA 1
ATOM 2500 C C . ALA A 1 312 ? 3.377 -22.77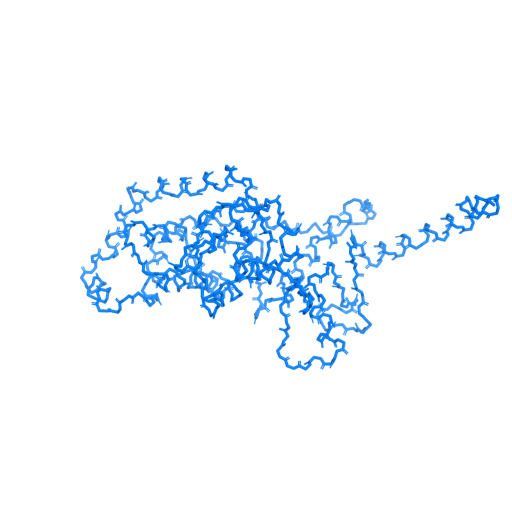6 6.633 1.00 86.25 312 ALA A C 1
ATOM 2502 O O . ALA A 1 312 ? 4.170 -23.628 7.028 1.00 86.25 312 ALA A O 1
ATOM 2503 N N . SER A 1 313 ? 2.967 -21.778 7.432 1.00 82.31 313 SER A N 1
ATOM 2504 C CA . SER A 1 313 ? 3.518 -21.489 8.767 1.00 82.31 313 SER A CA 1
ATOM 2505 C C . SER A 1 313 ? 5.035 -21.204 8.758 1.00 82.31 313 SER A C 1
ATOM 2507 O O . SER A 1 313 ? 5.769 -21.708 9.617 1.00 82.31 313 SER A O 1
ATOM 2509 N N . ILE A 1 314 ? 5.492 -20.410 7.777 1.00 72.50 314 ILE A N 1
ATOM 2510 C CA . ILE A 1 314 ? 6.895 -20.029 7.492 1.00 72.50 314 ILE A CA 1
ATOM 2511 C C . ILE A 1 314 ? 7.086 -18.515 7.592 1.00 72.50 314 ILE A C 1
ATOM 2513 O O . ILE A 1 314 ? 6.204 -17.771 7.128 1.00 72.50 314 ILE A O 1
#

Foldseek 3Di:
DVVVVVCVVPVVVVVVVVVVVVCVVLLNLDPPKDWDPDQDPLRRSTPIDHDPQCVQQVVCVVVVNPDDRDDGADDDDPPDDPVNLLVVDPDNDDDCQLVDPQAEWEKEAELLALLQLLCLVVQVCVVVLSYFYDYFYADADFQDDADDDDPPDDSVSSSSNSVSVVVVVSSCVSDPDDFDPNRDPDHLLLLNLVLLCCVPVVVFDSQQSSQLSVLSSCQCGVVVADRNDNVSSVVSSVSGPTPCPPVVVCVVVVVVSVSSVVCCVPCSVVSSVVSHVVCVVLVHHAPTWIDDPSDIDHGNNCVVSVSVCSVSSD

Sequence (314 aa):
TDGFLEYAESDGAALNSRLQQSSFDAGIYGVPTYILPGESETDPQHEKFFGREHLPRISWLLKGRQGPAPDVAYLLNPEVDDEALTKSAADPRTEPELKVAPLQLTTFFDFKSPQSYLALQSILALKGEGISVDWRPFVSKPLKVPAEEIVNEDRSTKHYRIRGEYHANDIKRYASHDLTNIYRETDCQFADMGLLWLQHEVRASNDAIDDYVQQVFVHLWQKEGKIDSPQDIEPLFLATKLTQDELDKAIQDRTFINGWQKYVESKGLEHLERAREASLSQSISTAPTFLLGTEPFRGQAQLPLIIARLKASI

pLDDT: mean 88.23, std 11.56, range [49.25, 98.69]

InterPro domains:
  IPR001853 DSBA-like thioredoxin domain [PF01323] (105-258)
  IPR036249 Thioredoxin-like superfamily [SSF52833] (101-312)
  IPR051924 Glutathione S-transferase Kappa/NadH [PTHR42943] (104-251)

Secondary structure (DSSP, 8-state):
-HHHHHHHHTHHHHHHHHHHHHHHHTT--SSSEEEESS-BTTBTT-EEEESGGGHHHHHHHHTTS-SSPP----PPPTT--HHHHHHH-SS-S--GGGGSSSEEEEEEE-TT-HHHHHHHHHHHGGGGGTEEEEEEE--PPPPPPPPPP-TT--HHHHHHHHHHHHHHHHHHHH-SS--S-TT-----HHHHHHHHHIIIII---HHHHHHHHHHHHHHHHTS----SSHHHHHHHHHHS---HHHHHHHHHTTHHHHHHHHHIIIIIHHHHHHHHHHHHHTT--SSSEEEETTEEEESGGGHHHHHHHHHHT-

Radius of gyration: 23.35 Å; chains: 1; bounding box: 72×48×59 Å